Protein AF-A0A8H4RRW4-F1 (afdb_monomer)

Secondary structure (DSSP, 8-state):
-HHHHHHHHHHHHHHHHHHHHHHHHHHHH----BSHHHHHH--SSTT-HHHHHHHHHHHHHHHHHHTSB---TTT--EEEEES--TTEEEEETTTTEEEETTTTTEEEEPP-S--S-TTSGGGGT-SEEEEEETTEEEEEE--SSTTSTTT--SBS-THHHHS-S-GGG-HHHHHHGGGGGGGBHHHHHHHHHHTSPPHHHHHSGGGS---SS-SB-SS-BTTB--B---SHHHHH-BPTT---B-TTS----HHHHHT-HHHHHHHHHHHT-TTEEEETTEEEEPPGGGSPPSS-TT----PPPSS----------S------------TTS----------

Organism: NCBI:txid354080

Sequence (343 aa):
MGSDLANHVSVATLEAQSIALYMAKKALVGPRVGNLMQDLLGAPSEDDPETLAQIATAVTNIIAAMNVPSTNEGNSLGLIITCTDAHLTPIDSTNGIFRDIKRGGVRVQVPRIGTVNPQTACGFGLQGFAYGYPGGQVIVLCSDTEWGAAKVYNEVTLNKWRLAGDLRSNPLVINKGVDGLAGALSVKILHELFHVGGFFVQQGGPFGTTNPFPAVLPEQVQGKSISEVYTWKSISGKTVGSPTVDPNSPALSSTNALHNADSMALLGAGWYVPAYGWVDGACKTVKKANQSPLQYDGQGFPSAPDGYGGFENIDSSLFPEKRAINDWQGSDGSYKARFVHLT

Structure (mmCIF, N/CA/C/O backbone):
data_AF-A0A8H4RRW4-F1
#
_entry.id   AF-A0A8H4RRW4-F1
#
loop_
_atom_site.group_PDB
_atom_site.id
_atom_site.type_symbol
_atom_site.label_atom_id
_atom_site.label_alt_id
_atom_site.label_comp_id
_atom_site.label_asym_id
_atom_site.label_entity_id
_atom_site.label_seq_id
_atom_site.pdbx_PDB_ins_code
_atom_site.Cartn_x
_atom_site.Cartn_y
_atom_site.Cartn_z
_atom_site.occupancy
_atom_site.B_iso_or_equiv
_atom_site.auth_seq_id
_atom_site.auth_comp_id
_atom_site.auth_asym_id
_atom_site.auth_atom_id
_atom_site.pdbx_PDB_model_num
ATOM 1 N N . MET A 1 1 ? 1.921 -23.186 -13.040 1.00 41.91 1 MET A N 1
ATOM 2 C CA . MET A 1 1 ? 2.214 -21.940 -12.295 1.00 41.91 1 MET A CA 1
ATOM 3 C C . MET A 1 1 ? 1.938 -20.678 -13.117 1.00 41.91 1 MET A C 1
ATOM 5 O O . MET A 1 1 ? 1.401 -19.748 -12.543 1.00 41.91 1 MET A O 1
ATOM 9 N N . GLY A 1 2 ? 2.242 -20.623 -14.425 1.00 45.22 2 GLY A N 1
ATOM 10 C CA . GLY A 1 2 ? 2.059 -19.400 -15.235 1.00 45.22 2 GLY A CA 1
ATOM 11 C C . GLY A 1 2 ? 0.617 -18.874 -15.369 1.00 45.22 2 GLY A C 1
ATOM 12 O O . GLY A 1 2 ? 0.399 -17.683 -15.175 1.00 45.22 2 GLY A O 1
ATOM 13 N N . SER A 1 3 ? -0.372 -19.735 -15.642 1.00 49.34 3 SER A N 1
ATOM 14 C CA . SER A 1 3 ? -1.790 -19.333 -15.756 1.00 49.34 3 SER A CA 1
ATOM 15 C C . SER A 1 3 ? -2.429 -18.939 -14.416 1.00 49.34 3 SER A C 1
ATOM 17 O O . SER A 1 3 ? -3.282 -18.059 -14.371 1.00 49.34 3 SER A O 1
ATOM 19 N N . ASP A 1 4 ? -1.972 -19.548 -13.321 1.00 68.69 4 ASP A N 1
ATOM 20 C CA . ASP A 1 4 ? -2.483 -19.315 -11.966 1.00 68.69 4 ASP A CA 1
ATOM 21 C C . ASP A 1 4 ? -2.016 -17.963 -11.400 1.00 68.69 4 ASP A C 1
ATOM 23 O O . ASP A 1 4 ? -2.795 -17.206 -10.825 1.00 68.69 4 ASP A O 1
ATOM 27 N N . LEU A 1 5 ? -0.757 -17.586 -11.658 1.00 71.12 5 LEU A N 1
ATOM 28 C CA . LEU A 1 5 ? -0.212 -16.311 -11.190 1.00 71.12 5 LEU A CA 1
ATOM 29 C C . LEU A 1 5 ? -0.862 -15.104 -11.879 1.00 71.12 5 LEU A C 1
ATOM 31 O O . LEU A 1 5 ? -1.201 -14.131 -11.210 1.00 71.12 5 LEU A O 1
ATOM 35 N N . ALA A 1 6 ? -1.061 -15.160 -13.199 1.00 71.38 6 ALA A N 1
ATOM 36 C CA . ALA A 1 6 ? -1.729 -14.082 -13.929 1.00 71.38 6 ALA A CA 1
ATOM 37 C C . ALA A 1 6 ? -3.166 -13.869 -13.421 1.00 71.38 6 ALA A C 1
ATOM 39 O O . ALA A 1 6 ? -3.598 -12.733 -13.226 1.00 71.38 6 ALA A O 1
ATOM 40 N N . ASN A 1 7 ? -3.873 -14.967 -13.137 1.00 75.50 7 ASN A N 1
ATOM 41 C CA . ASN A 1 7 ? -5.196 -14.932 -12.531 1.00 75.50 7 ASN A CA 1
ATOM 42 C C . ASN A 1 7 ? -5.164 -14.291 -11.133 1.00 75.50 7 ASN A C 1
ATOM 44 O O . ASN A 1 7 ? -5.926 -13.366 -10.857 1.00 75.50 7 ASN A O 1
ATOM 48 N N . HIS A 1 8 ? -4.242 -14.721 -10.269 1.00 80.62 8 HIS A N 1
ATOM 49 C CA . HIS A 1 8 ? -4.095 -14.163 -8.924 1.00 80.62 8 HIS A CA 1
ATOM 50 C C . HIS A 1 8 ? -3.777 -12.672 -8.938 1.00 80.62 8 HIS A C 1
ATOM 52 O O . HIS A 1 8 ? -4.412 -11.919 -8.206 1.00 80.62 8 HIS A O 1
ATOM 58 N N . VAL A 1 9 ? -2.849 -12.231 -9.789 1.00 81.31 9 VAL A N 1
ATOM 59 C CA . VAL A 1 9 ? -2.526 -10.808 -9.937 1.00 81.31 9 VAL A CA 1
ATOM 60 C C . VAL A 1 9 ? -3.747 -10.036 -10.418 1.00 81.31 9 VAL A C 1
ATOM 62 O O . VAL A 1 9 ? -4.078 -9.025 -9.814 1.00 81.31 9 VAL A O 1
ATOM 65 N N . SER A 1 10 ? -4.481 -10.540 -11.413 1.00 78.69 10 SER A N 1
ATOM 66 C CA . SER A 1 10 ? -5.705 -9.889 -11.889 1.00 78.69 10 SER A CA 1
ATOM 67 C C . SER A 1 10 ? -6.745 -9.727 -10.776 1.00 78.69 10 SER A C 1
ATOM 69 O O . SER A 1 10 ? -7.273 -8.634 -10.582 1.00 78.69 10 SER A O 1
ATOM 71 N N . VAL A 1 11 ? -7.042 -10.795 -10.032 1.00 80.62 11 VAL A N 1
ATOM 72 C CA . VAL A 1 11 ? -8.019 -10.757 -8.931 1.00 80.62 11 VAL A CA 1
ATOM 73 C C . VAL A 1 11 ? -7.545 -9.815 -7.820 1.00 80.62 11 VAL A C 1
ATOM 75 O O . VAL A 1 11 ? -8.322 -9.004 -7.314 1.00 80.62 11 VAL A O 1
ATOM 78 N N . ALA A 1 12 ? -6.263 -9.879 -7.468 1.00 85.44 12 ALA A N 1
ATOM 79 C CA . ALA A 1 12 ? -5.667 -9.028 -6.452 1.00 85.44 12 ALA A CA 1
ATOM 80 C C . ALA A 1 12 ? -5.650 -7.546 -6.860 1.00 85.44 12 ALA A C 1
ATOM 82 O O . ALA A 1 12 ? -5.898 -6.691 -6.015 1.00 85.44 12 ALA A O 1
ATOM 83 N N . THR A 1 13 ? -5.427 -7.223 -8.138 1.00 85.56 13 THR A N 1
ATOM 84 C CA . THR A 1 13 ? -5.515 -5.853 -8.666 1.00 85.56 13 THR A CA 1
ATOM 85 C C . THR A 1 13 ? -6.937 -5.304 -8.554 1.00 85.56 13 THR A C 1
ATOM 87 O O . THR A 1 13 ? -7.115 -4.173 -8.105 1.00 85.56 13 THR A O 1
ATOM 90 N N . LEU A 1 14 ? -7.960 -6.096 -8.893 1.00 82.25 14 LEU A N 1
ATOM 91 C CA . LEU A 1 14 ? -9.361 -5.671 -8.750 1.00 82.25 14 LEU A CA 1
ATOM 92 C C . LEU A 1 14 ? -9.736 -5.429 -7.287 1.00 82.25 14 LEU A C 1
ATOM 94 O O . LEU A 1 14 ? -10.437 -4.465 -6.963 1.00 82.25 14 LEU A O 1
ATOM 98 N N . GLU A 1 15 ? -9.254 -6.280 -6.382 1.00 85.88 15 GLU A N 1
ATOM 99 C CA . GLU A 1 15 ? -9.469 -6.047 -4.961 1.00 85.88 15 GLU A CA 1
ATOM 100 C C . GLU A 1 15 ? -8.672 -4.835 -4.460 1.00 85.88 15 GLU A C 1
ATOM 102 O O . GLU A 1 15 ? -9.227 -4.049 -3.703 1.00 85.88 15 GLU A O 1
ATOM 107 N N . ALA A 1 16 ? -7.440 -4.598 -4.922 1.00 90.31 16 ALA A N 1
ATOM 108 C CA . ALA A 1 16 ? -6.676 -3.393 -4.584 1.00 90.31 16 ALA A CA 1
ATOM 109 C C . ALA A 1 16 ? -7.437 -2.111 -4.969 1.00 90.31 16 ALA A C 1
ATOM 111 O O . ALA A 1 16 ? -7.563 -1.195 -4.153 1.00 90.31 16 ALA A O 1
ATOM 112 N N . GLN A 1 17 ? -8.043 -2.079 -6.164 1.00 85.81 17 GLN A N 1
ATOM 113 C CA . GLN A 1 17 ? -8.932 -0.988 -6.582 1.00 85.81 17 GLN A CA 1
ATOM 114 C C . GLN A 1 17 ? -10.145 -0.855 -5.656 1.00 85.81 17 GLN A C 1
ATOM 116 O O . GLN A 1 17 ? -10.529 0.249 -5.267 1.00 85.81 17 GLN A O 1
ATOM 121 N N . SER A 1 18 ? -10.747 -1.986 -5.286 1.00 85.44 18 SER A N 1
ATOM 122 C CA . SER A 1 18 ? -11.904 -2.028 -4.391 1.00 85.44 18 SER A CA 1
ATOM 123 C C . SER A 1 18 ? -11.551 -1.534 -2.986 1.00 85.44 18 SER A C 1
ATOM 125 O O . SER A 1 18 ? -12.339 -0.800 -2.391 1.00 85.44 18 SER A O 1
ATOM 127 N N . ILE A 1 19 ? -10.362 -1.871 -2.470 1.00 90.75 19 ILE A N 1
ATOM 128 C CA . ILE A 1 19 ? -9.828 -1.353 -1.207 1.00 90.75 19 ILE A CA 1
ATOM 129 C C . ILE A 1 19 ? -9.665 0.162 -1.310 1.00 90.75 19 ILE A C 1
ATOM 131 O O . ILE A 1 19 ? -10.181 0.873 -0.452 1.00 90.75 19 ILE A O 1
ATOM 135 N N . ALA A 1 20 ? -9.036 0.669 -2.374 1.00 89.25 20 ALA A N 1
ATOM 136 C CA . ALA A 1 20 ? -8.863 2.104 -2.588 1.00 89.25 20 ALA A CA 1
ATOM 137 C C . ALA A 1 20 ? -10.221 2.837 -2.628 1.00 89.25 20 ALA A C 1
ATOM 139 O O . ALA A 1 20 ? -10.457 3.761 -1.852 1.00 89.25 20 ALA A O 1
ATOM 140 N N . LEU A 1 21 ? -11.183 2.373 -3.433 1.00 84.31 21 LEU A N 1
ATOM 141 C CA . LEU A 1 21 ? -12.543 2.936 -3.470 1.00 84.31 21 LEU A CA 1
ATOM 142 C C . LEU A 1 21 ? -13.228 2.906 -2.096 1.00 84.31 21 LEU A C 1
ATOM 144 O O . LEU A 1 21 ? -13.941 3.845 -1.725 1.00 84.31 21 LEU A O 1
ATOM 148 N N . TYR A 1 22 ? -13.010 1.837 -1.332 1.00 87.56 22 TYR A N 1
ATOM 149 C CA . TYR A 1 22 ? -13.494 1.697 0.036 1.00 87.56 22 TYR A CA 1
ATOM 150 C C . TYR A 1 22 ? -12.862 2.696 0.989 1.00 87.56 22 TYR A C 1
ATOM 152 O O . TYR A 1 22 ? -13.587 3.312 1.771 1.00 87.56 22 TYR A O 1
ATOM 160 N N . MET A 1 23 ? -11.560 2.938 0.873 1.00 90.62 23 MET A N 1
ATOM 161 C CA . MET A 1 23 ? -10.872 3.982 1.624 1.00 90.62 23 MET A CA 1
ATOM 162 C C . MET A 1 23 ? -11.460 5.362 1.342 1.00 90.62 23 MET A C 1
ATOM 164 O O . MET A 1 23 ? -11.802 6.057 2.293 1.00 90.62 23 MET A O 1
ATOM 168 N N . ALA A 1 24 ? -11.658 5.740 0.072 1.00 85.00 24 ALA A N 1
ATOM 169 C CA . ALA A 1 24 ? -12.246 7.040 -0.273 1.00 85.00 24 ALA A CA 1
ATOM 170 C C . ALA A 1 24 ? -13.643 7.224 0.333 1.00 85.00 24 ALA A C 1
ATOM 172 O O . ALA A 1 24 ? -13.931 8.251 0.948 1.00 85.00 24 ALA A O 1
ATOM 173 N N . LYS A 1 25 ? -14.525 6.224 0.201 1.00 84.88 25 LYS A N 1
ATOM 174 C CA . LYS A 1 25 ? -15.878 6.306 0.776 1.00 84.88 25 LYS A CA 1
ATOM 175 C C . LYS A 1 25 ? -15.846 6.342 2.301 1.00 84.88 25 LYS A C 1
ATOM 177 O O . LYS A 1 25 ? -16.562 7.139 2.908 1.00 84.88 25 LYS A O 1
ATOM 182 N N . LYS A 1 26 ? -14.997 5.521 2.922 1.00 85.81 26 LYS A N 1
ATOM 183 C CA . LYS A 1 26 ? -14.864 5.486 4.377 1.00 85.81 26 LYS A CA 1
ATOM 184 C C . LYS A 1 26 ? -14.258 6.769 4.936 1.00 85.81 26 LYS A C 1
ATOM 186 O O . LYS A 1 26 ? -14.702 7.196 5.995 1.00 85.81 26 LYS A O 1
ATOM 191 N N . ALA A 1 27 ? -13.335 7.413 4.224 1.00 87.44 27 ALA A N 1
ATOM 192 C CA . ALA A 1 27 ? -12.796 8.713 4.610 1.00 87.44 27 ALA A CA 1
ATOM 193 C C . ALA A 1 27 ? -13.891 9.796 4.654 1.00 87.44 27 ALA A C 1
ATOM 195 O O . ALA A 1 27 ? -13.917 10.609 5.572 1.00 87.44 27 ALA A O 1
ATOM 196 N N . LEU A 1 28 ? -14.849 9.757 3.721 1.00 83.44 28 LEU A N 1
ATOM 197 C CA . LEU A 1 28 ? -15.929 10.746 3.640 1.00 83.44 28 LEU A CA 1
ATOM 198 C C . LEU A 1 28 ? -17.045 10.536 4.673 1.00 83.44 28 LEU A C 1
ATOM 200 O O . LEU A 1 28 ? -17.482 11.494 5.303 1.00 83.44 28 LEU A O 1
ATOM 204 N N . VAL A 1 29 ? -17.556 9.308 4.811 1.00 77.50 29 VAL A N 1
ATOM 205 C CA . VAL A 1 29 ? -18.837 9.063 5.514 1.00 77.50 29 VAL A CA 1
ATOM 206 C C . VAL A 1 29 ? -18.849 7.813 6.397 1.00 77.50 29 VAL A C 1
ATOM 208 O O . VAL A 1 29 ? -19.885 7.450 6.951 1.00 77.50 29 VAL A O 1
ATOM 211 N N . GLY A 1 30 ? -17.733 7.094 6.499 1.00 73.94 30 GLY A N 1
ATOM 212 C CA . GLY A 1 30 ? -17.695 5.809 7.184 1.00 73.94 30 GLY A CA 1
ATOM 213 C C . GLY A 1 30 ? -17.323 5.901 8.664 1.00 73.94 30 GLY A C 1
ATOM 214 O O . GLY A 1 30 ? -16.448 6.688 9.014 1.00 73.94 30 GLY A O 1
ATOM 215 N N . PRO A 1 31 ? -17.886 5.037 9.531 1.00 79.31 31 PRO A N 1
ATOM 216 C CA . PRO A 1 31 ? -17.371 4.868 10.886 1.00 79.31 31 PRO A CA 1
ATOM 217 C C . PRO A 1 31 ? -15.917 4.381 10.855 1.00 79.31 31 PRO A C 1
ATOM 219 O O . PRO A 1 31 ? -15.622 3.354 10.238 1.00 79.31 31 PRO A O 1
ATOM 222 N N . ARG A 1 32 ? -15.008 5.073 11.543 1.00 85.81 32 ARG A N 1
ATOM 223 C CA . ARG A 1 32 ? -13.591 4.699 11.669 1.00 85.81 32 ARG A CA 1
ATOM 224 C C . ARG A 1 32 ? -13.330 4.226 13.095 1.00 85.81 32 ARG A C 1
ATOM 226 O O . ARG A 1 32 ? -13.087 5.009 14.000 1.00 85.81 32 ARG A O 1
ATOM 233 N N . VAL A 1 33 ? -13.513 2.923 13.313 1.00 82.00 33 VAL A N 1
ATOM 234 C CA . VAL A 1 33 ? -13.400 2.316 14.647 1.00 82.00 33 VAL A CA 1
ATOM 235 C C . VAL A 1 33 ? -11.987 1.793 14.869 1.00 82.00 33 VAL A C 1
ATOM 237 O O . VAL A 1 33 ? -11.548 0.876 14.171 1.00 82.00 33 VAL A O 1
ATOM 240 N N . GLY A 1 34 ? -11.312 2.335 15.878 1.00 89.06 34 GLY A N 1
ATOM 241 C CA . GLY A 1 34 ? -9.926 2.010 16.192 1.00 89.06 34 GLY A CA 1
ATOM 242 C C . GLY A 1 34 ? -9.082 3.266 16.369 1.00 89.06 34 GLY A C 1
ATOM 243 O O . GLY A 1 34 ? -9.620 4.317 16.705 1.00 89.06 34 GLY A O 1
ATOM 244 N N . ASN A 1 35 ? -7.780 3.127 16.145 1.00 92.44 35 ASN A N 1
ATOM 245 C CA . ASN A 1 35 ? -6.795 4.212 16.145 1.00 92.44 35 ASN A CA 1
ATOM 246 C C . ASN A 1 35 ? -5.771 4.065 14.995 1.00 92.44 35 ASN A C 1
ATOM 248 O O . ASN A 1 35 ? -4.617 4.466 15.130 1.00 92.44 35 ASN A O 1
ATOM 252 N N . LEU A 1 36 ? -6.175 3.468 13.861 1.00 95.12 36 LEU A N 1
ATOM 253 C CA . LEU A 1 36 ? -5.277 3.232 12.723 1.00 95.12 36 LEU A CA 1
ATOM 254 C C . LEU A 1 36 ? -4.711 4.517 12.124 1.00 95.12 36 LEU A C 1
ATOM 256 O O . LEU A 1 36 ? -3.541 4.526 11.769 1.00 95.12 36 LEU A O 1
ATOM 260 N N . MET A 1 37 ? -5.497 5.583 11.972 1.00 96.38 37 MET A N 1
ATOM 261 C CA . MET A 1 37 ? -4.983 6.851 11.447 1.00 96.38 37 MET A CA 1
ATOM 262 C C . MET A 1 37 ? -3.976 7.468 12.413 1.00 96.38 37 MET A C 1
ATOM 264 O O . MET A 1 37 ? -2.949 7.989 11.982 1.00 96.38 37 MET A O 1
ATOM 268 N N . GLN A 1 38 ? -4.236 7.380 13.717 1.00 94.31 38 GLN A N 1
ATOM 269 C CA . GLN A 1 38 ? -3.296 7.879 14.720 1.00 94.31 38 GLN A CA 1
ATOM 270 C C . GLN A 1 38 ? -1.976 7.108 14.667 1.00 94.31 38 GLN A C 1
ATOM 272 O O . GLN A 1 38 ? -0.903 7.701 14.710 1.00 94.31 38 GLN A O 1
ATOM 277 N N . ASP A 1 39 ? -2.055 5.792 14.518 1.00 94.88 39 ASP A N 1
ATOM 278 C CA . ASP A 1 39 ? -0.891 4.925 14.630 1.00 94.88 39 ASP A CA 1
ATOM 279 C C . ASP A 1 39 ? -0.108 4.766 13.318 1.00 94.88 39 ASP A C 1
ATOM 281 O O . ASP A 1 39 ? 1.116 4.660 13.355 1.00 94.88 39 ASP A O 1
ATOM 285 N N . LEU A 1 40 ? -0.785 4.753 12.164 1.00 96.75 40 LEU A N 1
ATOM 286 C CA . LEU A 1 40 ? -0.154 4.582 10.848 1.00 96.75 40 LEU A CA 1
ATOM 287 C C . LEU A 1 40 ? 0.188 5.897 10.166 1.00 96.75 40 LEU A C 1
ATOM 289 O O . LEU A 1 40 ? 1.099 5.903 9.344 1.00 96.75 40 LEU A O 1
ATOM 293 N N . LEU A 1 41 ? -0.544 6.974 10.461 1.00 96.06 41 LEU A N 1
ATOM 294 C CA . LEU A 1 41 ? -0.385 8.275 9.802 1.00 96.06 41 LEU A CA 1
ATOM 295 C C . LEU A 1 41 ? 0.025 9.392 10.771 1.00 96.06 41 LEU A C 1
ATOM 297 O O . LEU A 1 41 ? 0.276 10.511 10.338 1.00 96.06 41 LEU A O 1
ATOM 301 N N . GLY A 1 42 ? 0.079 9.123 12.080 1.00 93.38 42 GLY A N 1
ATOM 302 C CA . GLY A 1 42 ? 0.346 10.158 13.080 1.00 93.38 42 GLY A CA 1
ATOM 303 C C . GLY A 1 42 ? -0.766 11.208 13.177 1.00 93.38 42 GLY A C 1
ATOM 304 O O . GLY A 1 42 ? -0.501 12.334 13.599 1.00 93.38 42 GLY A O 1
ATOM 305 N N . ALA A 1 43 ? -1.993 10.871 12.762 1.00 95.06 43 ALA A N 1
ATOM 306 C CA . ALA A 1 43 ? -3.124 11.790 12.810 1.00 95.06 43 ALA A CA 1
ATOM 307 C C . ALA A 1 43 ? -3.509 12.129 14.267 1.00 95.06 43 ALA A C 1
ATOM 309 O O . ALA A 1 43 ? -3.431 11.263 15.143 1.00 95.06 43 ALA A O 1
ATOM 310 N N . PRO A 1 44 ? -4.013 13.343 14.553 1.00 94.12 44 PRO A N 1
ATOM 311 C CA . PRO A 1 44 ? -4.522 13.685 15.883 1.00 94.12 44 PRO A CA 1
ATOM 312 C C . PRO A 1 44 ? -5.699 12.806 16.338 1.00 94.12 44 PRO A C 1
ATOM 314 O O . PRO A 1 44 ? -5.861 12.549 17.531 1.00 94.12 44 PRO A O 1
ATOM 317 N N . SER A 1 45 ? -6.531 12.351 15.395 1.00 94.44 45 SER A N 1
ATOM 318 C CA . SER A 1 45 ? -7.683 11.477 15.641 1.00 94.44 45 SER A CA 1
ATOM 319 C C . SER A 1 45 ? -8.119 10.753 14.360 1.00 94.44 45 SER A C 1
ATOM 321 O O . SER A 1 45 ? -7.686 11.113 13.266 1.00 94.44 45 SER A O 1
ATOM 323 N N . GLU A 1 46 ? -9.026 9.779 14.481 1.00 92.44 46 GLU A N 1
ATOM 324 C CA . GLU A 1 46 ? -9.662 9.108 13.332 1.00 92.44 46 GLU A CA 1
ATOM 325 C C . GLU A 1 46 ? -10.599 10.022 12.518 1.00 92.44 46 GLU A C 1
ATOM 327 O O . GLU A 1 46 ? -11.046 9.640 11.439 1.00 92.44 46 GLU A O 1
ATOM 332 N N . ASP A 1 47 ? -10.922 11.215 13.019 1.00 92.38 47 ASP A N 1
ATOM 333 C CA . ASP A 1 47 ? -11.810 12.180 12.360 1.00 92.38 47 ASP A CA 1
ATOM 334 C C . ASP A 1 47 ? -11.065 13.451 11.923 1.00 92.38 47 ASP A C 1
ATOM 336 O O . ASP A 1 47 ? -11.693 14.464 11.616 1.00 92.38 47 ASP A O 1
ATOM 340 N N . ASP A 1 48 ? -9.728 13.409 11.889 1.00 94.31 48 ASP A N 1
ATOM 341 C CA . ASP A 1 48 ? -8.903 14.546 11.487 1.00 94.31 48 ASP A CA 1
ATOM 342 C C . ASP A 1 48 ? -9.152 14.934 10.011 1.00 94.31 48 ASP A C 1
ATOM 344 O O . ASP A 1 48 ? -8.812 14.165 9.103 1.00 94.31 48 ASP A O 1
ATOM 348 N N . PRO A 1 49 ? -9.745 16.111 9.731 1.00 92.06 49 PRO A N 1
ATOM 349 C CA . PRO A 1 49 ? -10.210 16.456 8.389 1.00 92.06 49 PRO A CA 1
ATOM 350 C C . PRO A 1 49 ? -9.065 16.646 7.391 1.00 92.06 49 PRO A C 1
ATOM 352 O O . PRO A 1 49 ? -9.234 16.349 6.207 1.00 92.06 49 PRO A O 1
ATOM 355 N N . GLU A 1 50 ? -7.900 17.110 7.849 1.00 92.81 50 GLU A N 1
ATOM 356 C CA . GLU A 1 50 ? -6.728 17.314 6.996 1.00 92.81 50 GLU A CA 1
ATOM 357 C C . GLU A 1 50 ? -6.149 15.974 6.535 1.00 92.81 50 GLU A C 1
ATOM 359 O O . GLU A 1 50 ? -5.946 15.767 5.335 1.00 92.81 50 GLU A O 1
ATOM 364 N N . THR A 1 51 ? -5.973 15.023 7.456 1.00 93.81 51 THR A N 1
ATOM 365 C CA . THR A 1 51 ? -5.523 13.667 7.119 1.00 93.81 51 THR A CA 1
ATOM 366 C C . THR A 1 51 ? -6.523 12.964 6.199 1.00 93.81 51 THR A C 1
ATOM 368 O O . THR A 1 51 ? -6.129 12.346 5.209 1.00 93.81 51 THR A O 1
ATOM 371 N N . LEU A 1 52 ? -7.829 13.092 6.460 1.00 92.44 52 LEU A N 1
ATOM 372 C CA . LEU A 1 52 ? -8.872 12.508 5.606 1.00 92.44 52 LEU A CA 1
ATOM 373 C C . LEU A 1 52 ? -8.857 13.087 4.182 1.00 92.44 52 LEU A C 1
ATOM 375 O O . LEU A 1 52 ? -9.021 12.337 3.216 1.00 92.44 52 LEU A O 1
ATOM 379 N N . ALA A 1 53 ? -8.617 14.392 4.029 1.00 87.94 53 ALA A N 1
ATOM 380 C CA . ALA A 1 53 ? -8.469 15.027 2.719 1.00 87.94 53 ALA A CA 1
ATOM 381 C C . ALA A 1 53 ? -7.222 14.526 1.964 1.00 87.94 53 ALA A C 1
ATOM 383 O O . ALA A 1 53 ? -7.281 14.299 0.748 1.00 87.94 53 ALA A O 1
ATOM 384 N N . GLN A 1 54 ? -6.112 14.290 2.671 1.00 88.69 54 GLN A N 1
ATOM 385 C CA . GLN A 1 54 ? -4.905 13.703 2.082 1.00 88.69 54 GLN A CA 1
ATOM 386 C C . GLN A 1 54 ? -5.138 12.256 1.628 1.00 88.69 54 GLN A C 1
ATOM 388 O O . GLN A 1 54 ? -4.811 11.922 0.488 1.00 88.69 54 GLN A O 1
ATOM 393 N N . ILE A 1 55 ? -5.790 11.427 2.454 1.00 90.19 55 ILE A N 1
ATOM 394 C CA . ILE A 1 55 ? -6.188 10.057 2.084 1.00 90.19 55 ILE A CA 1
ATOM 395 C C . ILE A 1 55 ? -7.063 10.080 0.824 1.00 90.19 55 ILE A C 1
ATOM 397 O O . ILE A 1 55 ? -6.808 9.337 -0.124 1.00 90.19 55 ILE A O 1
ATOM 401 N N . ALA A 1 56 ? -8.076 10.952 0.778 1.00 84.44 56 ALA A N 1
ATOM 402 C CA . ALA A 1 56 ? -8.965 11.071 -0.377 1.00 84.44 56 ALA A CA 1
ATOM 403 C C . ALA A 1 56 ? -8.206 11.462 -1.658 1.00 84.44 56 ALA A C 1
ATOM 405 O O . ALA A 1 56 ? -8.471 10.909 -2.729 1.00 84.44 56 ALA A O 1
ATOM 406 N N . THR A 1 57 ? -7.231 12.366 -1.547 1.00 83.25 57 THR A N 1
ATOM 407 C CA . THR A 1 57 ? -6.372 12.778 -2.668 1.00 83.25 57 THR A CA 1
ATOM 408 C C . THR A 1 57 ? -5.497 11.622 -3.155 1.00 83.25 57 THR A C 1
ATOM 410 O O . THR A 1 57 ? -5.479 11.328 -4.352 1.00 83.25 57 THR A O 1
ATOM 413 N N . ALA A 1 58 ? -4.824 10.918 -2.240 1.00 86.12 58 ALA A N 1
ATOM 414 C CA . ALA A 1 58 ? -3.974 9.774 -2.566 1.00 86.12 58 ALA A CA 1
ATOM 415 C C . ALA A 1 58 ? -4.766 8.658 -3.266 1.00 86.12 58 ALA A C 1
ATOM 417 O O . ALA A 1 58 ? -4.371 8.168 -4.323 1.00 86.12 58 ALA A O 1
ATOM 418 N N . VAL A 1 59 ? -5.944 8.322 -2.738 1.00 85.31 59 VAL A N 1
ATOM 419 C CA . VAL A 1 59 ? -6.835 7.317 -3.329 1.00 85.31 59 VAL A CA 1
ATOM 420 C C . VAL A 1 59 ? -7.358 7.749 -4.703 1.00 85.31 59 VAL A C 1
ATOM 422 O O . VAL A 1 59 ? -7.448 6.925 -5.613 1.00 85.31 59 VAL A O 1
ATOM 425 N N . THR A 1 60 ? -7.680 9.032 -4.890 1.00 80.44 60 THR A N 1
ATOM 426 C CA . THR A 1 60 ? -8.118 9.555 -6.195 1.00 80.44 60 THR A CA 1
ATOM 427 C C . THR A 1 60 ? -7.029 9.381 -7.253 1.00 80.44 60 THR A C 1
ATOM 429 O O . THR A 1 60 ? -7.332 9.000 -8.383 1.00 80.44 60 THR A O 1
ATOM 432 N N . ASN A 1 61 ? -5.760 9.579 -6.883 1.00 78.88 61 ASN A N 1
ATOM 433 C CA . ASN A 1 61 ? -4.627 9.344 -7.778 1.00 78.88 61 ASN A CA 1
ATOM 434 C C . ASN A 1 61 ? -4.496 7.867 -8.170 1.00 78.88 61 ASN A C 1
ATOM 436 O O . ASN A 1 61 ? -4.307 7.588 -9.352 1.00 78.88 61 ASN A O 1
ATOM 440 N N . ILE A 1 62 ? -4.672 6.939 -7.221 1.00 83.00 62 ILE A N 1
ATOM 441 C CA . ILE A 1 62 ? -4.686 5.494 -7.502 1.00 83.00 62 ILE A CA 1
ATOM 442 C C . ILE A 1 62 ? -5.796 5.150 -8.492 1.00 83.00 62 ILE A C 1
ATOM 444 O O . ILE A 1 62 ? -5.538 4.528 -9.519 1.00 83.00 62 ILE A O 1
ATOM 448 N N . ILE A 1 63 ? -7.031 5.580 -8.213 1.00 76.81 63 ILE A N 1
ATOM 449 C CA . ILE A 1 63 ? -8.182 5.290 -9.078 1.00 76.81 63 ILE A CA 1
ATOM 450 C C . ILE A 1 63 ? -7.942 5.853 -10.483 1.00 76.81 63 ILE A C 1
ATOM 452 O O . ILE A 1 63 ? -8.184 5.162 -11.471 1.00 76.81 63 ILE A O 1
ATOM 456 N N . ALA A 1 64 ? -7.419 7.078 -10.583 1.00 73.75 64 ALA A N 1
ATOM 457 C CA . ALA A 1 64 ? -7.067 7.685 -11.860 1.00 73.75 64 ALA A CA 1
ATOM 458 C C . ALA A 1 64 ? -5.984 6.884 -12.601 1.00 73.75 64 ALA A C 1
ATOM 460 O O . ALA A 1 64 ? -6.118 6.656 -13.800 1.00 73.75 64 ALA A O 1
ATOM 461 N N . ALA A 1 65 ? -4.944 6.421 -11.901 1.00 74.56 65 ALA A N 1
ATOM 462 C CA . ALA A 1 65 ? -3.877 5.632 -12.503 1.00 74.56 65 ALA A CA 1
ATOM 463 C C . ALA A 1 65 ? -4.366 4.265 -13.008 1.00 74.56 65 ALA A C 1
ATOM 465 O O . ALA A 1 65 ? -3.979 3.845 -14.096 1.00 74.56 65 ALA A O 1
ATOM 466 N N . MET A 1 66 ? -5.244 3.600 -12.252 1.00 76.62 66 MET A N 1
ATOM 467 C CA . MET A 1 66 ? -5.821 2.302 -12.620 1.00 76.62 66 MET A CA 1
ATOM 468 C C . MET A 1 66 ? -6.830 2.390 -13.772 1.00 76.62 66 MET A C 1
ATOM 470 O O . MET A 1 66 ? -6.988 1.423 -14.510 1.00 76.62 66 MET A O 1
ATOM 474 N N . ASN A 1 67 ? -7.484 3.541 -13.956 1.00 73.62 67 ASN A N 1
ATOM 475 C CA . ASN A 1 67 ? -8.420 3.777 -15.061 1.00 73.62 67 ASN A CA 1
ATOM 476 C C . ASN A 1 67 ? -7.727 4.092 -16.399 1.00 73.62 67 ASN A C 1
ATOM 478 O O . ASN A 1 67 ? -8.408 4.244 -17.412 1.00 73.62 67 ASN A O 1
ATOM 482 N N . VAL A 1 68 ? -6.394 4.180 -16.420 1.00 68.25 68 VAL A N 1
ATOM 483 C CA . VAL A 1 68 ? -5.596 4.343 -17.643 1.00 68.25 68 VAL A CA 1
ATOM 484 C C . VAL A 1 68 ? -4.616 3.171 -17.752 1.00 68.25 68 VAL A C 1
ATOM 486 O O . VAL A 1 68 ? -3.414 3.347 -17.532 1.00 68.25 68 VAL A O 1
ATOM 489 N N . PRO A 1 69 ? -5.103 1.946 -18.024 1.00 65.31 69 PRO A N 1
ATOM 490 C CA . PRO A 1 69 ? -4.224 0.811 -18.260 1.00 65.31 69 PRO A CA 1
ATOM 491 C C . PRO A 1 69 ? -3.459 1.010 -19.573 1.00 65.31 69 PRO A C 1
ATOM 493 O O . PRO A 1 69 ? -4.019 1.428 -20.587 1.00 65.31 69 PRO A O 1
ATOM 496 N N . SER A 1 70 ? -2.168 0.698 -19.559 1.00 63.31 70 SER A N 1
ATOM 497 C CA . SER A 1 70 ? -1.332 0.722 -20.759 1.00 63.31 70 SER A CA 1
ATOM 498 C C . SER A 1 70 ? -1.381 -0.646 -21.446 1.00 63.31 70 SER A C 1
ATOM 500 O O . SER A 1 70 ? -1.066 -1.673 -20.845 1.00 63.31 70 SER A O 1
ATOM 502 N N . THR A 1 71 ? -1.786 -0.659 -22.718 1.00 54.38 71 THR A N 1
ATOM 503 C CA . THR A 1 71 ? -2.015 -1.888 -23.499 1.00 54.38 71 THR A CA 1
ATOM 504 C C . THR A 1 71 ? -0.799 -2.349 -24.308 1.00 54.38 71 THR A C 1
ATOM 506 O O . THR A 1 71 ? -0.800 -3.471 -24.807 1.00 54.38 71 THR A O 1
ATOM 509 N N . ASN A 1 72 ? 0.265 -1.536 -24.421 1.00 54.84 72 ASN A N 1
ATOM 510 C CA . ASN A 1 72 ? 1.424 -1.848 -25.265 1.00 54.84 72 ASN A CA 1
ATOM 511 C C . ASN A 1 72 ? 2.773 -1.578 -24.582 1.00 54.84 72 ASN A C 1
ATOM 513 O O . ASN A 1 72 ? 3.058 -0.468 -24.126 1.00 54.84 72 ASN A O 1
ATOM 517 N N . GLU A 1 73 ? 3.658 -2.578 -24.610 1.00 55.00 73 GLU A N 1
ATOM 518 C CA . GLU A 1 73 ? 5.068 -2.462 -24.220 1.00 55.00 73 GLU A CA 1
ATOM 519 C C . GLU A 1 73 ? 5.853 -1.651 -25.270 1.00 55.00 73 GLU A C 1
ATOM 521 O O . GLU A 1 73 ? 6.570 -2.197 -26.102 1.00 55.00 73 GLU A O 1
ATOM 526 N N . GLY A 1 74 ? 5.662 -0.333 -25.273 1.00 54.47 74 GLY A N 1
ATOM 527 C CA . GLY A 1 74 ? 6.355 0.585 -26.175 1.00 54.47 74 GLY A CA 1
ATOM 528 C C . GLY A 1 74 ? 5.585 1.888 -26.348 1.00 54.47 74 GLY A C 1
ATOM 529 O O . GLY A 1 74 ? 4.612 1.936 -27.091 1.00 54.47 74 GLY A O 1
ATOM 530 N N . ASN A 1 75 ? 6.030 2.944 -25.661 1.00 56.81 75 ASN A N 1
ATOM 531 C CA . ASN A 1 75 ? 5.540 4.327 -25.780 1.00 56.81 75 ASN A CA 1
ATOM 532 C C . ASN A 1 75 ? 4.022 4.543 -25.597 1.00 56.81 75 ASN A C 1
ATOM 534 O O . ASN A 1 75 ? 3.503 5.568 -26.038 1.00 56.81 75 ASN A O 1
ATOM 538 N N . SER A 1 76 ? 3.299 3.613 -24.969 1.00 60.94 76 SER A N 1
ATOM 539 C CA . SER A 1 76 ? 1.875 3.802 -24.680 1.00 60.94 76 SER A CA 1
ATOM 540 C C . SER A 1 76 ? 1.664 4.493 -23.335 1.00 60.94 76 SER A C 1
ATOM 542 O O . SER A 1 76 ? 2.525 4.442 -22.457 1.00 60.94 76 SER A O 1
ATOM 544 N N . LEU A 1 77 ? 0.533 5.187 -23.205 1.00 69.12 77 LEU A N 1
ATOM 545 C CA . LEU A 1 77 ? 0.198 5.913 -21.990 1.00 69.12 77 LEU A CA 1
ATOM 546 C C . LEU A 1 77 ? -0.388 4.970 -20.935 1.00 69.12 77 LEU A C 1
ATOM 548 O O . LEU A 1 77 ? -1.172 4.091 -21.288 1.00 69.12 77 LEU A O 1
ATOM 552 N N . GLY A 1 78 ? -0.059 5.179 -19.657 1.00 75.88 78 GLY A N 1
ATOM 553 C CA . GLY A 1 78 ? -0.774 4.543 -18.541 1.00 75.88 78 GLY A CA 1
ATOM 554 C C . GLY A 1 78 ? 0.046 3.639 -17.617 1.00 75.88 78 GLY A C 1
ATOM 555 O O . GLY A 1 78 ? 1.280 3.640 -17.633 1.00 75.88 78 GLY A O 1
ATOM 556 N N . LEU A 1 79 ? -0.663 2.886 -16.773 1.00 79.12 79 LEU A N 1
ATOM 557 C CA . LEU A 1 79 ? -0.101 1.958 -15.789 1.00 79.12 79 LEU A CA 1
ATOM 558 C C . LEU A 1 79 ? 0.055 0.546 -16.375 1.00 79.12 79 LEU A C 1
ATOM 560 O O . LEU A 1 79 ? -0.878 -0.001 -16.961 1.00 79.12 79 LEU A O 1
ATOM 564 N N . ILE A 1 80 ? 1.223 -0.059 -16.161 1.00 84.12 80 ILE A N 1
ATOM 565 C CA . ILE A 1 80 ? 1.523 -1.462 -16.473 1.00 84.12 80 ILE A CA 1
ATOM 566 C C . ILE A 1 80 ? 1.821 -2.196 -15.167 1.00 84.12 80 ILE A C 1
ATOM 568 O O . ILE A 1 80 ? 2.628 -1.721 -14.375 1.00 84.12 80 ILE A O 1
ATOM 572 N N . ILE A 1 81 ? 1.242 -3.379 -14.969 1.00 85.62 81 ILE A N 1
ATOM 573 C CA . ILE A 1 81 ? 1.628 -4.292 -13.886 1.00 85.62 81 ILE A CA 1
ATOM 574 C C . ILE A 1 81 ? 2.268 -5.528 -14.519 1.00 85.62 81 ILE A C 1
ATOM 576 O O . ILE A 1 81 ? 1.637 -6.223 -15.313 1.00 85.62 81 ILE A O 1
ATOM 580 N N . THR A 1 82 ? 3.527 -5.800 -14.188 1.00 84.88 82 THR A N 1
ATOM 581 C CA . THR A 1 82 ? 4.275 -6.974 -14.662 1.00 84.88 82 THR A CA 1
ATOM 582 C C . THR A 1 82 ? 4.683 -7.853 -13.490 1.00 84.88 82 THR A C 1
ATOM 584 O O . THR A 1 82 ? 4.957 -7.359 -12.404 1.00 84.88 82 THR A O 1
ATOM 587 N N . CYS A 1 83 ? 4.744 -9.164 -13.709 1.00 82.94 83 CYS A N 1
ATOM 588 C CA . CYS A 1 83 ? 5.169 -10.132 -12.695 1.00 82.94 83 CYS A CA 1
ATOM 589 C C . CYS A 1 83 ? 6.687 -10.373 -12.695 1.00 82.94 83 CYS A C 1
ATOM 591 O O . CYS A 1 83 ? 7.175 -11.241 -11.984 1.00 82.94 83 CYS A O 1
ATOM 593 N N . THR A 1 84 ? 7.454 -9.708 -13.552 1.00 81.75 84 THR A N 1
ATOM 594 C CA . THR A 1 84 ? 8.902 -9.927 -13.655 1.00 81.75 84 THR A CA 1
ATOM 595 C C . THR A 1 84 ? 9.603 -8.647 -14.071 1.00 81.75 84 THR A C 1
ATOM 597 O O . THR A 1 84 ? 9.032 -7.815 -14.780 1.00 81.75 84 THR A O 1
ATOM 600 N N . ASP A 1 85 ? 10.849 -8.512 -13.634 1.00 85.38 85 ASP A N 1
ATOM 601 C CA . ASP A 1 85 ? 11.792 -7.477 -14.029 1.00 85.38 85 ASP A CA 1
ATOM 602 C C . ASP A 1 85 ? 12.627 -7.859 -15.265 1.00 85.38 85 ASP A C 1
ATOM 604 O O . ASP A 1 85 ? 13.601 -7.181 -15.567 1.00 85.38 85 ASP A O 1
ATOM 608 N N . ALA A 1 86 ? 12.258 -8.901 -16.022 1.00 87.88 86 ALA A N 1
ATOM 609 C CA . ALA A 1 86 ? 13.017 -9.369 -17.191 1.00 87.88 86 ALA A CA 1
ATOM 610 C C . ALA A 1 86 ? 13.220 -8.310 -18.298 1.00 87.88 86 ALA A C 1
ATOM 612 O O . ALA A 1 86 ? 14.088 -8.453 -19.158 1.00 87.88 86 ALA A O 1
ATOM 613 N N . HIS A 1 87 ? 12.419 -7.241 -18.309 1.00 87.00 87 HIS A N 1
ATOM 614 C CA . HIS A 1 87 ? 12.593 -6.081 -19.192 1.00 87.00 87 HIS A CA 1
ATOM 615 C C . HIS A 1 87 ? 13.604 -5.050 -18.663 1.00 87.00 87 HIS A C 1
ATOM 617 O O . HIS A 1 87 ? 13.832 -4.033 -19.320 1.00 87.00 87 HIS A O 1
ATOM 623 N N . LEU A 1 88 ? 14.205 -5.284 -17.496 1.00 91.25 88 LEU A N 1
ATOM 624 C CA . LEU A 1 88 ? 15.228 -4.445 -16.889 1.00 91.25 88 LEU A CA 1
ATOM 625 C C . LEU A 1 88 ? 16.606 -5.088 -17.060 1.00 91.25 88 LEU A C 1
ATOM 627 O O . LEU A 1 88 ? 16.866 -6.200 -16.617 1.00 91.25 88 LEU A O 1
ATOM 631 N N . THR A 1 89 ? 17.520 -4.363 -17.698 1.00 93.25 89 THR A N 1
ATOM 632 C CA . THR A 1 89 ? 18.922 -4.772 -17.858 1.00 93.25 89 THR A CA 1
ATOM 633 C C . THR A 1 89 ? 19.806 -3.959 -16.912 1.00 93.25 89 THR A C 1
ATOM 635 O O . THR A 1 89 ? 19.667 -2.733 -16.883 1.00 93.25 89 THR A O 1
ATOM 638 N N . PRO A 1 90 ? 20.716 -4.574 -16.138 1.00 92.69 90 PRO A N 1
ATOM 639 C CA . PRO A 1 90 ? 21.576 -3.837 -15.217 1.00 92.69 90 PRO A CA 1
ATOM 640 C C . PRO A 1 90 ? 22.488 -2.851 -15.963 1.00 92.69 90 PRO A C 1
ATOM 642 O O . PRO A 1 90 ? 23.108 -3.192 -16.969 1.00 92.69 90 PRO A O 1
ATOM 645 N N . ILE A 1 91 ? 22.569 -1.618 -15.455 1.00 93.56 91 ILE A N 1
ATOM 646 C CA . ILE A 1 91 ? 23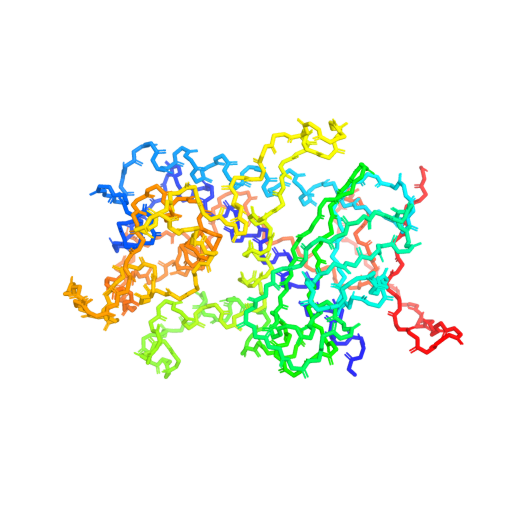.586 -0.624 -15.843 1.00 93.56 91 ILE A CA 1
ATOM 647 C C . ILE A 1 91 ? 24.666 -0.578 -14.760 1.00 93.56 91 ILE A C 1
ATOM 649 O O . ILE A 1 91 ? 25.855 -0.631 -15.054 1.00 93.56 91 ILE A O 1
ATOM 653 N N . ASP A 1 92 ? 24.225 -0.486 -13.506 1.00 89.81 92 ASP A N 1
ATOM 654 C CA . ASP A 1 92 ? 25.051 -0.553 -12.307 1.00 89.81 92 ASP A CA 1
ATOM 655 C C . ASP A 1 92 ? 24.252 -1.304 -11.238 1.00 89.81 92 ASP A C 1
ATOM 657 O O . ASP A 1 92 ? 23.537 -0.733 -10.410 1.00 89.81 92 ASP A O 1
ATOM 661 N N . SER A 1 93 ? 24.356 -2.629 -11.313 1.00 86.25 93 SER A N 1
ATOM 662 C CA . SER A 1 93 ? 23.733 -3.575 -10.389 1.00 86.25 93 SER A CA 1
ATOM 663 C C . SER A 1 93 ? 24.175 -3.360 -8.944 1.00 86.25 93 SER A C 1
ATOM 665 O O . SER A 1 93 ? 23.434 -3.669 -8.025 1.00 86.25 93 SER A O 1
ATOM 667 N N . THR A 1 94 ? 25.367 -2.817 -8.694 1.00 84.50 94 THR A N 1
ATOM 668 C CA . THR A 1 94 ? 25.834 -2.577 -7.321 1.00 84.50 94 THR A CA 1
ATOM 669 C C . THR A 1 94 ? 25.037 -1.459 -6.663 1.00 84.50 94 THR A C 1
ATOM 671 O O . THR A 1 94 ? 24.736 -1.530 -5.471 1.00 84.50 94 THR A O 1
ATOM 674 N N . ASN A 1 95 ? 24.652 -0.449 -7.443 1.00 83.94 95 ASN A N 1
ATOM 675 C CA . ASN A 1 95 ? 23.864 0.684 -6.974 1.00 83.94 95 ASN A CA 1
ATOM 676 C C . ASN A 1 95 ? 22.368 0.575 -7.299 1.00 83.94 95 ASN A C 1
ATOM 678 O O . ASN A 1 95 ? 21.633 1.523 -7.040 1.00 83.94 95 ASN A O 1
ATOM 682 N N . GLY A 1 96 ? 21.892 -0.567 -7.806 1.00 86.62 96 GLY A N 1
ATOM 683 C CA . GLY A 1 96 ? 20.472 -0.791 -8.102 1.00 86.62 96 GLY A CA 1
ATOM 684 C C . GLY A 1 96 ? 19.958 0.016 -9.300 1.00 86.62 96 GLY A C 1
ATOM 685 O O . GLY A 1 96 ? 18.799 0.428 -9.318 1.00 86.62 96 GLY A O 1
ATOM 686 N N . ILE A 1 97 ? 20.824 0.282 -10.280 1.00 90.19 97 ILE A N 1
ATOM 687 C CA . ILE A 1 97 ? 20.500 1.070 -11.471 1.00 90.19 97 ILE A CA 1
ATOM 688 C C . ILE A 1 97 ? 20.319 0.136 -12.667 1.00 90.19 97 ILE A C 1
ATOM 690 O O . ILE A 1 97 ? 21.256 -0.549 -13.091 1.00 90.19 97 ILE A O 1
ATOM 694 N N . PHE A 1 98 ? 19.136 0.190 -13.271 1.00 92.56 98 PHE A N 1
ATOM 695 C CA . PHE A 1 98 ? 18.747 -0.633 -14.412 1.00 92.56 98 PHE A CA 1
ATOM 696 C C . PHE A 1 98 ? 18.273 0.218 -15.590 1.00 92.56 98 PHE A C 1
ATOM 698 O O . PHE A 1 98 ? 18.007 1.416 -15.468 1.00 92.56 98 PHE A O 1
ATOM 705 N N . ARG A 1 99 ? 18.178 -0.423 -16.752 1.00 93.38 99 ARG A N 1
ATOM 706 C CA . ARG A 1 99 ? 17.644 0.115 -17.997 1.00 93.38 99 ARG A CA 1
ATOM 707 C C . ARG A 1 99 ? 16.402 -0.661 -18.400 1.00 93.38 99 ARG A C 1
ATOM 709 O O . ARG A 1 99 ? 16.494 -1.868 -18.592 1.00 93.38 99 ARG A O 1
ATOM 716 N N . ASP A 1 100 ? 15.293 0.027 -18.628 1.00 91.25 100 ASP A N 1
ATOM 717 C CA . ASP A 1 100 ? 14.112 -0.575 -19.242 1.00 91.25 100 ASP A CA 1
ATOM 718 C C . ASP A 1 100 ? 14.277 -0.669 -20.763 1.00 91.25 100 ASP A C 1
ATOM 720 O O . ASP A 1 100 ? 14.157 0.326 -21.484 1.00 91.25 100 ASP A O 1
ATOM 724 N N . ILE A 1 101 ? 14.560 -1.872 -21.267 1.00 89.12 101 ILE A N 1
ATOM 725 C CA . ILE A 1 101 ? 14.823 -2.093 -22.697 1.00 89.12 101 ILE A CA 1
ATOM 726 C C . ILE A 1 101 ? 13.557 -2.051 -23.558 1.00 89.12 101 ILE A C 1
ATOM 728 O O . ILE A 1 101 ? 13.660 -1.889 -24.772 1.00 89.12 101 ILE A O 1
ATOM 732 N N . LYS A 1 102 ? 12.368 -2.162 -22.955 1.00 85.50 102 LYS A N 1
ATOM 733 C CA . LYS A 1 102 ? 11.089 -2.105 -23.676 1.00 85.50 102 LYS A CA 1
ATOM 734 C C . LYS A 1 102 ? 10.537 -0.683 -23.778 1.00 85.50 102 LYS A C 1
ATOM 736 O O . LYS A 1 102 ? 9.674 -0.419 -24.609 1.00 85.50 102 LYS A O 1
ATOM 741 N N . ARG A 1 103 ? 11.027 0.246 -22.951 1.00 84.75 103 ARG A N 1
ATOM 742 C CA . ARG A 1 103 ? 10.475 1.608 -22.816 1.00 84.75 103 ARG A CA 1
ATOM 743 C C . ARG A 1 103 ? 11.525 2.668 -23.107 1.00 84.75 103 ARG A C 1
ATOM 745 O O . ARG A 1 103 ? 11.793 3.546 -22.297 1.00 84.75 103 ARG A O 1
ATOM 752 N N . GLY A 1 104 ? 12.169 2.548 -24.267 1.00 81.00 104 GLY A N 1
ATOM 753 C CA . GLY A 1 104 ? 13.115 3.552 -24.761 1.00 81.00 104 GLY A CA 1
ATOM 754 C C . GLY A 1 104 ? 14.417 3.661 -23.960 1.00 81.00 104 GLY A C 1
ATOM 755 O O . GLY A 1 104 ? 15.109 4.669 -24.065 1.00 81.00 104 GLY A O 1
ATOM 756 N N . GLY A 1 105 ? 14.771 2.652 -23.159 1.00 85.06 105 GLY A N 1
ATOM 757 C CA . GLY A 1 105 ? 16.013 2.657 -22.391 1.00 85.06 105 GLY A CA 1
ATOM 758 C C . GLY A 1 105 ? 15.973 3.539 -21.143 1.00 85.06 105 GLY A C 1
ATOM 759 O O . GLY A 1 105 ? 17.027 4.010 -20.713 1.00 85.06 105 GLY A O 1
ATOM 760 N N . VAL A 1 106 ? 14.789 3.780 -20.571 1.00 86.12 106 VAL A N 1
ATOM 761 C CA . VAL A 1 106 ? 14.630 4.581 -19.348 1.00 86.12 106 VAL A CA 1
ATOM 762 C C . VAL A 1 106 ? 15.489 4.017 -18.218 1.00 86.12 106 VAL A C 1
ATOM 764 O O . VAL A 1 106 ? 15.532 2.808 -17.984 1.00 86.12 106 VAL A O 1
ATOM 767 N N . ARG A 1 107 ? 16.188 4.914 -17.517 1.00 89.00 107 ARG A N 1
ATOM 768 C CA . ARG A 1 107 ? 16.975 4.578 -16.330 1.00 89.00 107 ARG A CA 1
ATOM 769 C C . ARG A 1 107 ? 16.040 4.416 -15.135 1.00 89.00 107 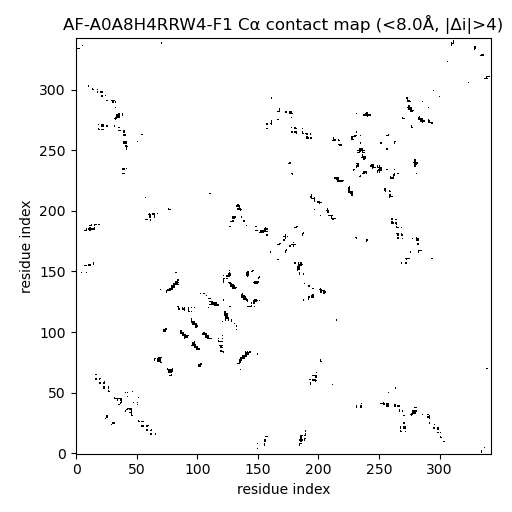ARG A C 1
ATOM 771 O O . ARG A 1 107 ? 15.338 5.356 -14.775 1.00 89.00 107 ARG A O 1
ATOM 778 N N . VAL A 1 108 ? 16.096 3.255 -14.498 1.00 88.06 108 VAL A N 1
ATOM 779 C CA . VAL A 1 108 ? 15.305 2.902 -13.318 1.00 88.06 108 VAL A CA 1
ATOM 780 C C . VAL A 1 108 ? 16.244 2.769 -12.126 1.00 88.06 108 VAL A C 1
ATOM 782 O O . VAL A 1 108 ? 17.248 2.060 -12.200 1.00 88.06 108 VAL A O 1
ATOM 785 N N . GLN A 1 109 ? 15.934 3.469 -11.037 1.00 86.88 109 GLN A N 1
ATOM 786 C CA . GLN A 1 109 ? 16.607 3.306 -9.752 1.00 86.88 109 GLN A CA 1
ATOM 787 C C . GLN A 1 109 ? 15.699 2.480 -8.848 1.00 86.88 109 GLN A C 1
ATOM 789 O O . GLN A 1 109 ? 14.585 2.900 -8.550 1.00 86.88 109 GLN A O 1
ATOM 794 N N . VAL A 1 110 ? 16.184 1.323 -8.419 1.00 84.50 110 VAL A N 1
ATOM 795 C CA . VAL A 1 110 ? 15.411 0.368 -7.625 1.00 84.50 110 VAL A CA 1
ATOM 796 C C . VAL A 1 110 ? 15.792 0.510 -6.143 1.00 84.50 110 VAL A C 1
ATOM 798 O O . VAL A 1 110 ? 16.981 0.707 -5.850 1.00 84.50 110 VAL A O 1
ATOM 801 N N . PRO A 1 111 ? 14.826 0.454 -5.202 1.00 78.00 111 PRO A N 1
ATOM 802 C CA . PRO A 1 111 ? 15.111 0.437 -3.768 1.00 78.00 111 PRO A CA 1
ATOM 803 C C . PRO A 1 111 ? 15.981 -0.759 -3.362 1.00 78.00 111 PRO A C 1
ATOM 805 O O . PRO A 1 111 ? 15.962 -1.814 -3.991 1.00 78.00 111 PRO A O 1
ATOM 808 N N . ARG A 1 112 ? 16.758 -0.606 -2.286 1.00 76.38 112 ARG A N 1
ATOM 809 C CA . ARG A 1 112 ? 17.700 -1.633 -1.817 1.00 76.38 112 ARG A CA 1
ATOM 810 C C . ARG A 1 112 ? 17.415 -1.985 -0.361 1.00 76.38 112 ARG A C 1
ATOM 812 O O . ARG A 1 112 ? 17.842 -1.259 0.529 1.00 76.38 112 ARG A O 1
ATOM 819 N N . ILE A 1 113 ? 16.718 -3.099 -0.131 1.00 68.75 113 ILE A N 1
ATOM 820 C CA . ILE A 1 113 ? 16.356 -3.580 1.220 1.00 68.75 113 ILE A CA 1
ATOM 821 C C . ILE A 1 113 ? 17.319 -4.683 1.702 1.00 68.75 113 ILE A C 1
ATOM 823 O O . ILE A 1 113 ? 17.557 -4.847 2.896 1.00 68.75 113 ILE A O 1
ATOM 827 N N . GLY A 1 114 ? 17.951 -5.400 0.773 1.00 66.12 114 GLY A N 1
ATOM 828 C CA . GLY A 1 114 ? 18.999 -6.388 1.026 1.00 66.12 114 GLY A CA 1
ATOM 829 C C . GLY A 1 114 ? 19.833 -6.617 -0.230 1.00 66.12 114 GLY A C 1
ATOM 830 O O . GLY A 1 114 ? 19.807 -5.808 -1.153 1.00 66.12 114 GLY A O 1
ATOM 831 N N . THR A 1 115 ? 20.607 -7.698 -0.309 1.00 63.03 115 THR A N 1
ATOM 832 C CA . THR A 1 115 ? 21.300 -8.071 -1.557 1.00 63.03 115 THR A CA 1
ATOM 833 C C . THR A 1 115 ? 21.405 -9.588 -1.640 1.00 63.03 115 THR A C 1
ATOM 835 O O . THR A 1 115 ? 22.282 -10.186 -1.027 1.00 63.03 115 THR A O 1
ATOM 838 N N . VAL A 1 116 ? 20.472 -10.207 -2.370 1.00 62.56 116 VAL A N 1
ATOM 839 C CA . VAL A 1 116 ? 20.430 -11.663 -2.593 1.00 62.56 116 VAL A CA 1
ATOM 840 C C . VAL A 1 116 ? 21.023 -11.995 -3.963 1.00 62.56 116 VAL A C 1
ATOM 842 O O . VAL A 1 116 ? 21.838 -12.904 -4.081 1.00 62.56 116 VAL A O 1
ATOM 845 N N . ASN A 1 117 ? 20.677 -11.207 -4.987 1.00 70.06 117 ASN A N 1
ATOM 846 C CA . ASN A 1 117 ? 21.280 -11.266 -6.316 1.00 70.06 117 ASN A CA 1
ATOM 847 C C . ASN A 1 117 ? 21.231 -9.876 -6.983 1.00 70.06 117 ASN A C 1
ATOM 849 O O . ASN A 1 117 ? 20.205 -9.511 -7.546 1.00 70.06 117 ASN A O 1
ATOM 853 N N . PRO A 1 118 ? 22.310 -9.079 -6.972 1.00 70.44 118 PRO A N 1
ATOM 854 C CA . PRO A 1 118 ? 22.255 -7.711 -7.492 1.00 70.44 118 PRO A CA 1
ATOM 855 C C . PRO A 1 118 ? 22.045 -7.637 -9.017 1.00 70.44 118 PRO A C 1
ATOM 857 O O . PRO A 1 118 ? 21.812 -6.553 -9.542 1.00 70.44 118 PRO A O 1
ATOM 860 N N . GLN A 1 119 ? 22.126 -8.760 -9.743 1.00 82.25 119 GLN A N 1
ATOM 861 C CA . GLN A 1 119 ? 22.008 -8.798 -11.208 1.00 82.25 119 GLN A CA 1
ATOM 862 C C . GLN A 1 119 ? 20.583 -8.546 -11.724 1.00 82.25 119 GLN A C 1
ATOM 864 O O . GLN A 1 119 ? 20.406 -8.222 -12.896 1.00 82.25 119 GLN A O 1
ATOM 869 N N . THR A 1 120 ? 19.582 -8.672 -10.856 1.00 85.44 120 THR A N 1
ATOM 870 C CA . THR A 1 120 ? 18.153 -8.472 -11.145 1.00 85.44 120 THR A CA 1
ATOM 871 C C . THR A 1 120 ? 17.607 -7.384 -10.224 1.00 85.44 120 THR A C 1
ATOM 873 O O . THR A 1 120 ? 17.990 -7.328 -9.053 1.00 85.44 120 THR A O 1
ATOM 876 N N . ALA A 1 121 ? 16.691 -6.546 -10.706 1.00 85.75 121 ALA A N 1
ATOM 877 C CA . ALA A 1 121 ? 16.044 -5.509 -9.901 1.00 85.75 121 ALA A CA 1
ATOM 878 C C . ALA A 1 121 ? 15.299 -6.104 -8.697 1.00 85.75 121 ALA A C 1
ATOM 880 O O . ALA A 1 121 ? 15.392 -5.592 -7.584 1.00 85.75 121 ALA A O 1
ATOM 881 N N . CYS A 1 122 ? 14.642 -7.244 -8.877 1.00 85.69 122 CYS A N 1
ATOM 882 C CA . CYS A 1 122 ? 13.956 -7.949 -7.797 1.00 85.69 122 CYS A CA 1
ATOM 883 C C . CYS A 1 122 ? 14.906 -8.639 -6.799 1.00 85.69 122 CYS A C 1
ATOM 885 O O . CYS A 1 122 ? 14.511 -9.000 -5.686 1.00 85.69 122 CYS A O 1
ATOM 887 N N . GLY A 1 123 ? 16.188 -8.771 -7.144 1.00 79.25 123 GLY A N 1
ATOM 888 C CA . GLY A 1 123 ? 17.203 -9.462 -6.346 1.00 79.25 123 GLY A CA 1
ATOM 889 C C . GLY A 1 123 ? 17.703 -8.706 -5.109 1.00 79.25 123 GLY A C 1
ATOM 890 O O . GLY A 1 123 ? 18.501 -9.252 -4.338 1.00 79.25 123 GLY A O 1
ATOM 891 N N . PHE A 1 124 ? 17.194 -7.496 -4.854 1.00 76.44 124 PHE A N 1
ATOM 892 C CA . PHE A 1 124 ? 17.397 -6.758 -3.596 1.00 76.44 124 PHE A CA 1
ATOM 893 C C . PHE A 1 124 ? 16.423 -7.160 -2.477 1.00 76.44 124 PHE A C 1
ATOM 895 O O . PHE A 1 124 ? 16.299 -6.437 -1.489 1.00 76.44 124 PHE A O 1
ATOM 902 N N . GLY A 1 125 ? 15.753 -8.312 -2.612 1.00 76.81 125 GLY A N 1
ATOM 903 C CA . GLY A 1 125 ? 14.788 -8.808 -1.625 1.00 76.81 125 GLY A CA 1
ATOM 904 C C . GLY A 1 125 ? 13.458 -8.054 -1.656 1.00 76.81 125 GLY A C 1
ATOM 905 O O . GLY A 1 125 ? 12.761 -8.008 -0.647 1.00 76.81 125 GLY A O 1
ATOM 906 N N . LEU A 1 126 ? 13.132 -7.439 -2.795 1.00 82.94 126 LEU A N 1
ATOM 907 C CA . LEU A 1 126 ? 11.905 -6.673 -2.972 1.00 82.94 126 LEU A CA 1
ATOM 908 C C . LEU A 1 126 ? 10.715 -7.594 -3.234 1.00 82.94 126 LEU A C 1
ATOM 910 O O . LEU A 1 126 ? 10.827 -8.600 -3.938 1.00 82.94 126 LEU A O 1
ATOM 914 N N . GLN A 1 127 ? 9.560 -7.208 -2.701 1.00 86.88 127 GLN A N 1
ATOM 915 C CA . GLN A 1 127 ? 8.283 -7.833 -3.037 1.00 86.88 127 GLN A CA 1
ATOM 916 C C . GLN A 1 127 ? 7.702 -7.242 -4.323 1.00 86.88 127 GLN A C 1
ATOM 918 O O . GLN A 1 127 ? 7.216 -7.985 -5.178 1.00 86.88 127 GLN A O 1
ATOM 923 N N . GLY A 1 128 ? 7.832 -5.933 -4.491 1.00 88.75 128 GLY A N 1
ATOM 924 C CA . GLY A 1 128 ? 7.561 -5.214 -5.719 1.00 88.75 128 GLY A CA 1
ATOM 925 C C . GLY A 1 128 ? 8.289 -3.874 -5.724 1.00 88.75 128 GLY A C 1
ATOM 926 O O . GLY A 1 128 ? 9.075 -3.589 -4.818 1.00 88.75 128 GLY A O 1
ATOM 927 N N . PHE A 1 129 ? 8.103 -3.117 -6.799 1.00 88.75 129 PHE A N 1
ATOM 928 C CA . PHE A 1 129 ? 8.451 -1.700 -6.869 1.00 88.75 129 PHE A CA 1
ATOM 929 C C . PHE A 1 129 ? 7.707 -1.030 -8.027 1.00 88.75 129 PHE A C 1
ATOM 931 O O . PHE A 1 129 ? 7.409 -1.671 -9.043 1.00 88.75 129 PHE A O 1
ATOM 938 N N . ALA A 1 130 ? 7.493 0.280 -7.923 1.00 89.31 130 ALA A N 1
ATOM 939 C CA . ALA A 1 130 ? 6.968 1.106 -9.003 1.00 89.31 130 ALA A CA 1
ATOM 940 C C . ALA A 1 130 ? 8.026 2.059 -9.589 1.00 89.31 130 ALA A C 1
ATOM 942 O O . ALA A 1 130 ? 8.928 2.528 -8.894 1.00 89.31 130 ALA A O 1
ATOM 943 N N . TYR A 1 131 ? 7.908 2.388 -10.877 1.00 85.81 131 TYR A N 1
ATOM 944 C CA . TYR A 1 131 ? 8.688 3.453 -11.513 1.00 85.81 131 TYR A CA 1
ATOM 945 C C . TYR A 1 131 ? 7.934 4.119 -12.669 1.00 85.81 131 TYR A C 1
ATOM 947 O O . TYR A 1 131 ? 7.072 3.520 -13.311 1.00 85.81 131 TYR A O 1
ATOM 955 N N . GLY A 1 132 ? 8.284 5.373 -12.957 1.00 82.25 132 GLY A N 1
ATOM 956 C CA . GLY A 1 132 ? 7.751 6.129 -14.090 1.00 82.25 132 GLY A CA 1
ATOM 957 C C . GLY A 1 132 ? 8.611 6.017 -15.349 1.00 82.25 132 GLY A C 1
ATOM 958 O O . GLY A 1 132 ? 9.826 5.831 -15.284 1.00 82.25 132 GLY A O 1
ATOM 959 N N . TYR A 1 133 ? 7.982 6.192 -16.506 1.00 79.06 133 TYR A N 1
ATOM 960 C CA . TYR A 1 133 ? 8.621 6.406 -17.803 1.00 79.06 133 TYR A CA 1
ATOM 961 C C . TYR A 1 133 ? 7.861 7.503 -18.569 1.00 79.06 133 TYR A C 1
ATOM 963 O O . TYR A 1 133 ? 6.736 7.841 -18.198 1.00 79.06 133 TYR A O 1
ATOM 971 N N . PRO A 1 134 ? 8.430 8.100 -19.632 1.00 76.38 134 PRO A N 1
ATOM 972 C CA . PRO A 1 134 ? 7.695 9.065 -20.443 1.00 76.38 134 PRO A CA 1
ATOM 973 C C . PRO A 1 134 ? 6.392 8.457 -20.981 1.00 76.38 134 PRO A C 1
ATOM 975 O O . PRO A 1 134 ? 6.425 7.531 -21.788 1.00 76.38 134 PRO A O 1
ATOM 978 N N . GLY A 1 135 ? 5.257 8.979 -20.516 1.00 72.31 135 GLY A N 1
ATOM 979 C CA . GLY A 1 135 ? 3.922 8.521 -20.893 1.00 72.31 135 GLY A CA 1
ATOM 980 C C . GLY A 1 135 ? 3.248 7.575 -19.895 1.00 72.31 135 GLY A C 1
ATOM 981 O O . GLY A 1 135 ? 2.033 7.411 -19.947 1.00 72.31 135 GLY A O 1
ATOM 982 N N . GLY A 1 136 ? 3.962 6.978 -18.941 1.00 78.62 136 GLY A N 1
ATOM 983 C CA . GLY A 1 136 ? 3.333 5.972 -18.089 1.00 78.62 136 GLY A CA 1
ATOM 984 C C . GLY A 1 136 ? 4.133 5.547 -16.872 1.00 78.62 136 GLY A C 1
ATOM 985 O O . GLY A 1 136 ? 5.134 6.152 -16.493 1.00 78.62 136 GLY A O 1
ATOM 986 N N . GLN A 1 137 ? 3.632 4.508 -16.213 1.00 83.44 137 GLN A N 1
ATOM 987 C CA . GLN A 1 137 ? 4.187 3.973 -14.976 1.00 83.44 137 GLN A CA 1
ATOM 988 C C . GLN A 1 137 ? 4.144 2.447 -15.002 1.00 83.44 137 GLN A C 1
ATOM 990 O O . GLN A 1 137 ? 3.306 1.846 -15.674 1.00 83.44 137 GLN A O 1
ATOM 995 N N . VAL A 1 138 ? 5.072 1.813 -14.300 1.00 85.19 138 VAL A N 1
ATOM 996 C CA . VAL A 1 138 ? 5.186 0.360 -14.216 1.00 85.19 138 VAL A CA 1
ATOM 997 C C . VAL A 1 138 ? 5.248 -0.033 -12.753 1.00 85.19 138 VAL A C 1
ATOM 999 O O . VAL A 1 138 ? 6.063 0.512 -12.018 1.00 85.19 138 VAL A O 1
ATOM 1002 N N . ILE A 1 139 ? 4.432 -1.005 -12.362 1.00 89.12 139 ILE A N 1
ATOM 1003 C CA . ILE A 1 139 ? 4.598 -1.784 -11.139 1.00 89.12 139 ILE A CA 1
ATOM 1004 C C . ILE A 1 139 ? 5.194 -3.130 -11.537 1.00 89.12 139 ILE A C 1
ATOM 1006 O O . ILE A 1 139 ? 4.657 -3.836 -12.395 1.00 89.12 139 ILE A O 1
ATOM 1010 N N . VAL A 1 140 ? 6.297 -3.497 -10.898 1.00 88.31 140 VAL A N 1
ATOM 1011 C CA . VAL A 1 140 ? 6.897 -4.824 -11.001 1.00 88.31 140 VAL A CA 1
ATOM 1012 C C . VAL A 1 140 ? 6.564 -5.588 -9.729 1.00 88.31 140 VAL A C 1
ATOM 1014 O O . VAL A 1 140 ? 7.024 -5.229 -8.653 1.00 88.31 140 VAL A O 1
ATOM 1017 N N . LEU A 1 141 ? 5.774 -6.651 -9.847 1.00 87.38 141 LEU A N 1
ATOM 1018 C CA . LEU A 1 141 ? 5.548 -7.631 -8.790 1.00 87.38 141 LEU A CA 1
ATOM 1019 C C . LEU A 1 141 ? 6.619 -8.703 -8.925 1.00 87.38 141 LEU A C 1
ATOM 1021 O O . LEU A 1 141 ? 6.572 -9.504 -9.855 1.00 87.38 141 LEU A O 1
ATOM 1025 N N . CYS A 1 142 ? 7.598 -8.721 -8.029 1.00 84.31 142 CYS A N 1
ATOM 1026 C CA . CYS A 1 142 ? 8.717 -9.645 -8.143 1.00 84.31 142 CYS A CA 1
ATOM 1027 C C . CYS A 1 142 ? 8.229 -11.101 -8.063 1.00 84.31 142 CYS A C 1
ATOM 1029 O O . CYS A 1 142 ? 7.507 -11.474 -7.136 1.00 84.31 142 CYS A O 1
ATOM 1031 N N . SER A 1 143 ? 8.599 -11.928 -9.044 1.00 75.44 143 SER A N 1
ATOM 1032 C CA . SER A 1 143 ? 8.278 -13.369 -9.086 1.00 75.44 143 SER A CA 1
ATOM 1033 C C . SER A 1 143 ? 9.492 -14.251 -9.355 1.00 75.44 143 SER A C 1
ATOM 1035 O O . SER A 1 143 ? 9.437 -15.463 -9.182 1.00 75.44 143 SER A O 1
ATOM 1037 N N . ASP A 1 144 ? 10.607 -13.664 -9.753 1.00 66.31 144 ASP A N 1
ATOM 1038 C CA . ASP A 1 144 ? 11.883 -14.302 -10.047 1.00 66.31 144 ASP A CA 1
ATOM 1039 C C . ASP A 1 144 ? 12.648 -14.670 -8.764 1.00 66.31 144 ASP A C 1
ATOM 1041 O O . ASP A 1 144 ? 13.342 -15.685 -8.736 1.00 66.31 144 ASP A O 1
ATOM 1045 N N . THR A 1 145 ? 12.404 -13.975 -7.649 1.00 69.69 145 THR A N 1
ATOM 1046 C CA . THR A 1 145 ? 13.020 -14.267 -6.340 1.00 69.69 145 THR A CA 1
ATOM 1047 C C . THR A 1 145 ? 12.088 -15.022 -5.392 1.00 69.69 145 THR A C 1
ATOM 1049 O O . THR A 1 145 ? 10.874 -15.038 -5.584 1.00 69.69 145 THR A O 1
ATOM 1052 N N . GLU A 1 146 ? 12.644 -15.681 -4.371 1.00 71.75 146 GLU A N 1
ATOM 1053 C CA . GLU A 1 146 ? 11.873 -16.355 -3.305 1.00 71.75 146 GLU A CA 1
ATOM 1054 C C . GLU A 1 146 ? 11.137 -15.382 -2.378 1.00 71.75 146 GLU A C 1
ATOM 1056 O O . GLU A 1 146 ? 10.270 -15.806 -1.628 1.00 71.75 146 GLU A O 1
ATOM 1061 N N . TRP A 1 147 ? 11.469 -14.092 -2.444 1.00 72.44 147 TRP A N 1
ATOM 1062 C CA . TRP A 1 147 ? 10.926 -13.037 -1.585 1.00 72.44 147 TRP A CA 1
ATOM 1063 C C . TRP A 1 147 ? 9.841 -12.210 -2.272 1.00 72.44 147 TRP A C 1
ATOM 1065 O O . TRP A 1 147 ? 9.186 -11.404 -1.621 1.00 72.44 147 TRP A O 1
ATOM 1075 N N . GLY A 1 148 ? 9.663 -12.395 -3.580 1.00 73.75 148 GLY A N 1
ATOM 1076 C CA . GLY A 1 148 ? 8.801 -11.570 -4.408 1.00 73.75 148 GLY A CA 1
ATOM 1077 C C . GLY A 1 148 ? 7.308 -11.705 -4.086 1.00 73.75 148 GLY A C 1
ATOM 1078 O O . GLY A 1 148 ? 6.842 -12.780 -3.706 1.00 73.75 148 GLY A O 1
ATOM 1079 N N . ALA A 1 149 ? 6.524 -10.636 -4.274 1.00 71.44 149 ALA A N 1
ATOM 1080 C CA . ALA A 1 149 ? 5.090 -10.608 -3.961 1.00 71.44 149 ALA A CA 1
ATOM 1081 C C . ALA A 1 149 ? 4.302 -11.714 -4.673 1.00 71.44 149 ALA A C 1
ATOM 1083 O O . ALA A 1 149 ? 3.330 -12.217 -4.123 1.00 71.44 149 ALA A O 1
ATOM 1084 N N . ALA A 1 150 ? 4.736 -12.125 -5.865 1.00 67.06 150 ALA A N 1
ATOM 1085 C CA . ALA A 1 150 ? 4.115 -13.195 -6.640 1.00 67.06 150 ALA A CA 1
ATOM 1086 C C . ALA A 1 150 ? 4.454 -14.612 -6.137 1.00 67.06 150 ALA A C 1
ATOM 1088 O O . ALA A 1 150 ? 3.833 -15.580 -6.578 1.00 67.06 150 ALA A O 1
ATOM 1089 N N . LYS A 1 151 ? 5.429 -14.751 -5.229 1.00 68.19 151 LYS A N 1
ATOM 1090 C CA . LYS A 1 151 ? 5.774 -16.013 -4.554 1.00 68.19 151 LYS A CA 1
ATOM 1091 C C . LYS A 1 151 ? 5.397 -16.026 -3.074 1.00 68.19 151 LYS A C 1
ATOM 1093 O O . LYS A 1 151 ? 5.193 -17.101 -2.518 1.00 68.19 151 LYS A O 1
ATOM 1098 N N . VAL A 1 152 ? 5.307 -14.855 -2.443 1.00 69.25 152 VAL A N 1
ATOM 1099 C CA . VAL A 1 152 ? 5.150 -14.718 -0.991 1.00 69.25 152 VAL A CA 1
ATOM 1100 C C . VAL A 1 152 ? 3.873 -13.953 -0.663 1.00 69.25 152 VAL A C 1
ATOM 1102 O O . VAL A 1 152 ? 3.895 -12.773 -0.318 1.00 69.25 152 VAL A O 1
ATOM 1105 N N . TYR A 1 153 ? 2.740 -14.645 -0.762 1.00 73.88 153 TYR A N 1
ATOM 1106 C CA . TYR A 1 153 ? 1.446 -14.184 -0.263 1.00 73.88 153 TYR A CA 1
ATOM 1107 C C . TYR A 1 153 ? 0.739 -15.325 0.470 1.00 73.88 153 TYR A C 1
ATOM 1109 O O . TYR A 1 153 ? 0.841 -16.489 0.088 1.00 73.88 153 TYR A O 1
ATOM 1117 N N . ASN A 1 154 ? 0.023 -14.981 1.539 1.00 75.62 154 ASN A N 1
ATOM 1118 C CA . ASN A 1 154 ? -0.754 -15.947 2.321 1.00 75.62 154 ASN A CA 1
ATOM 1119 C C . ASN A 1 154 ? -2.153 -16.151 1.728 1.00 75.62 154 ASN A C 1
ATOM 1121 O O . ASN A 1 154 ? -2.763 -17.199 1.910 1.00 75.62 154 ASN A O 1
ATOM 1125 N N . GLU A 1 155 ? -2.665 -15.122 1.054 1.00 82.81 155 GLU A N 1
ATOM 1126 C CA . GLU A 1 155 ? -3.976 -15.086 0.415 1.00 82.81 155 GLU A CA 1
ATOM 1127 C C . GLU A 1 155 ? -3.877 -14.203 -0.838 1.00 82.81 155 GLU A C 1
ATOM 1129 O O . GLU A 1 155 ? -3.111 -13.237 -0.870 1.00 82.81 155 GLU A O 1
ATOM 1134 N N . VAL A 1 156 ? -4.654 -14.503 -1.879 1.00 80.06 156 VAL A N 1
ATOM 1135 C CA . VAL A 1 156 ? -4.739 -13.623 -3.062 1.00 80.06 156 VAL A CA 1
ATOM 1136 C C . VAL A 1 156 ? -5.460 -12.323 -2.692 1.00 80.06 156 VAL A C 1
ATOM 1138 O O . VAL A 1 156 ? -5.063 -11.237 -3.109 1.00 80.06 156 VAL A O 1
ATOM 1141 N N . THR A 1 157 ? -6.498 -12.449 -1.862 1.00 85.62 157 THR A N 1
ATOM 1142 C CA . THR A 1 157 ? -7.438 -11.379 -1.520 1.00 85.62 157 THR A CA 1
ATOM 1143 C C . THR A 1 157 ? -7.786 -11.349 -0.032 1.00 85.62 157 THR A C 1
ATOM 1145 O O . THR A 1 157 ? -7.831 -12.399 0.611 1.00 85.62 157 THR A O 1
ATOM 1148 N N . LEU A 1 158 ? -8.172 -10.185 0.489 1.00 86.12 158 LEU A N 1
ATOM 1149 C CA . LEU A 1 158 ? -8.764 -9.992 1.817 1.00 86.12 158 LEU A CA 1
ATOM 1150 C C . LEU A 1 158 ? -10.231 -10.437 1.910 1.00 86.12 158 LEU A C 1
ATOM 1152 O O . LEU A 1 158 ? -10.774 -10.506 3.013 1.00 86.12 158 LEU A O 1
ATOM 1156 N N . ASN A 1 159 ? -10.889 -10.768 0.799 1.00 81.12 159 ASN A N 1
ATOM 1157 C CA . ASN A 1 159 ? -12.302 -11.153 0.768 1.00 81.12 159 ASN A CA 1
ATOM 1158 C C . ASN A 1 159 ? -12.688 -12.255 1.759 1.00 81.12 159 ASN A C 1
ATOM 1160 O O . ASN A 1 159 ? -13.712 -12.164 2.440 1.00 81.12 159 ASN A O 1
ATOM 1164 N N . LYS A 1 160 ? -11.834 -13.267 1.918 1.00 77.19 160 LYS A N 1
ATOM 1165 C CA . LYS A 1 160 ? -12.044 -14.324 2.915 1.00 77.19 160 LYS A CA 1
ATOM 1166 C C . LYS A 1 160 ? -12.098 -13.770 4.341 1.00 77.19 160 LYS A C 1
ATOM 1168 O O . LYS A 1 160 ? -12.812 -14.310 5.175 1.00 77.19 160 LYS A O 1
ATOM 1173 N N . TRP A 1 161 ? -11.355 -12.704 4.625 1.00 81.56 161 TRP A N 1
ATOM 1174 C CA . TRP A 1 161 ? -11.250 -12.093 5.949 1.00 81.56 161 TRP A CA 1
ATOM 1175 C C . TRP A 1 161 ? -12.358 -11.060 6.180 1.00 81.56 161 TRP A C 1
ATOM 1177 O O . TRP A 1 161 ? -12.835 -10.924 7.303 1.00 81.56 161 TRP A O 1
ATOM 1187 N N . ARG A 1 162 ? -12.842 -10.408 5.114 1.00 79.94 162 ARG A N 1
ATOM 1188 C CA . ARG A 1 162 ? -14.056 -9.567 5.129 1.00 79.94 162 ARG A CA 1
ATOM 1189 C C . ARG A 1 162 ? -15.301 -10.320 5.549 1.00 79.94 162 ARG A C 1
ATOM 1191 O O . ARG A 1 162 ? -16.147 -9.766 6.243 1.00 79.94 162 ARG A O 1
ATOM 1198 N N . LEU A 1 163 ? -15.406 -11.557 5.075 1.00 77.50 163 LEU A N 1
ATOM 1199 C CA . LEU A 1 163 ? -16.546 -12.440 5.294 1.00 77.50 163 LEU A CA 1
ATOM 1200 C C . LEU A 1 163 ? -16.278 -13.477 6.394 1.00 77.50 163 LEU A C 1
ATOM 1202 O O . LEU A 1 163 ? -17.130 -14.324 6.657 1.00 77.50 163 LEU A O 1
ATOM 1206 N N . ALA A 1 164 ? -15.101 -13.437 7.028 1.00 68.88 164 ALA A N 1
ATOM 1207 C CA . ALA A 1 164 ? -14.754 -14.364 8.096 1.00 68.88 164 ALA A CA 1
ATOM 1208 C C . ALA A 1 164 ? -15.676 -14.176 9.309 1.00 68.88 164 ALA A C 1
ATOM 1210 O O . ALA A 1 164 ? -16.075 -13.062 9.640 1.00 68.88 164 ALA A O 1
ATOM 1211 N N . GLY A 1 165 ? -15.972 -15.276 10.009 1.00 67.25 165 GLY A N 1
ATOM 1212 C CA . GLY A 1 165 ? -16.755 -15.235 11.246 1.00 67.25 165 GLY A CA 1
ATOM 1213 C C . GLY A 1 165 ? -16.025 -14.504 12.379 1.00 67.25 165 GLY A C 1
ATOM 1214 O O . GLY A 1 165 ? -16.534 -13.524 12.920 1.00 67.25 165 GLY A O 1
ATOM 1215 N N . ASP A 1 166 ? -14.811 -14.947 12.731 1.00 80.88 166 ASP A N 1
ATOM 1216 C CA . ASP A 1 166 ? -13.996 -14.288 13.761 1.00 80.88 166 ASP A CA 1
ATOM 1217 C C . ASP A 1 166 ? -12.507 -14.222 13.395 1.00 80.88 166 ASP A C 1
ATOM 1219 O O . ASP A 1 166 ? -11.717 -15.107 13.727 1.00 80.88 166 ASP A O 1
ATOM 1223 N N . LEU A 1 167 ? -12.104 -13.129 12.747 1.00 83.81 167 LEU A N 1
ATOM 1224 C CA . LEU A 1 167 ? -10.721 -12.844 12.377 1.00 83.81 167 LEU A CA 1
ATOM 1225 C C . LEU A 1 167 ? -9.772 -12.787 13.586 1.00 83.81 167 LEU A C 1
ATOM 1227 O O . LEU A 1 167 ? -8.587 -13.076 13.442 1.00 83.81 167 LEU A O 1
ATOM 1231 N N . ARG A 1 168 ? -10.280 -12.512 14.797 1.00 83.12 168 ARG A N 1
ATOM 1232 C CA . ARG A 1 168 ? -9.471 -12.502 16.030 1.00 83.12 168 ARG A CA 1
ATOM 1233 C C . ARG A 1 168 ? -8.964 -13.889 16.418 1.00 83.12 168 ARG A C 1
ATOM 1235 O O . ARG A 1 168 ? -8.061 -13.983 17.237 1.00 83.12 168 ARG A O 1
ATOM 1242 N N . SER A 1 169 ? -9.555 -14.949 15.864 1.00 85.31 169 SER A N 1
ATOM 1243 C CA . SER A 1 169 ? -9.109 -16.331 16.070 1.00 85.31 169 SER A CA 1
ATOM 1244 C C . SER A 1 169 ? -8.023 -16.767 15.081 1.00 85.31 169 SER A C 1
ATOM 1246 O O . SER A 1 169 ? -7.431 -17.831 15.248 1.00 85.31 169 SER A O 1
ATOM 1248 N N . ASN A 1 170 ? -7.739 -15.958 14.053 1.00 85.88 170 ASN A N 1
ATOM 1249 C CA . ASN A 1 170 ? -6.727 -16.281 13.058 1.00 85.88 170 ASN A CA 1
ATOM 1250 C C . ASN A 1 170 ? -5.317 -16.119 13.669 1.00 85.88 170 ASN A C 1
ATOM 1252 O O . ASN A 1 170 ? -4.973 -15.011 14.087 1.00 85.88 170 ASN A O 1
ATOM 1256 N N . PRO A 1 171 ? -4.467 -17.167 13.678 1.00 86.75 171 PRO A N 1
ATOM 1257 C CA . PRO A 1 171 ? -3.129 -17.094 14.267 1.00 86.75 171 PRO A CA 1
ATOM 1258 C C . PRO A 1 171 ? -2.245 -15.990 13.679 1.00 86.75 171 PRO A C 1
ATOM 1260 O O . PRO A 1 171 ? -1.455 -15.386 14.402 1.00 86.75 171 PRO A O 1
ATOM 1263 N N . LEU A 1 172 ? -2.380 -15.695 12.382 1.00 84.88 172 LEU A N 1
ATOM 1264 C CA . LEU A 1 172 ? -1.631 -14.618 11.741 1.00 84.88 172 LEU A CA 1
ATOM 1265 C C . LEU A 1 172 ? -2.046 -13.256 12.309 1.00 84.88 172 LEU A C 1
ATOM 1267 O O . LEU A 1 172 ? -1.184 -12.454 12.647 1.00 84.88 172 LEU A O 1
ATOM 1271 N N . VAL A 1 173 ? -3.346 -13.024 12.498 1.00 86.50 173 VAL A N 1
ATOM 1272 C CA . VAL A 1 173 ? -3.878 -11.763 13.044 1.00 86.50 173 VAL A CA 1
ATOM 1273 C C . VAL A 1 173 ? -3.598 -11.623 14.539 1.00 86.50 173 VAL A C 1
ATOM 1275 O O . VAL A 1 173 ? -3.299 -10.524 14.996 1.00 86.50 173 VAL A O 1
ATOM 1278 N N . ILE A 1 174 ? -3.622 -12.716 15.305 1.00 84.88 174 ILE A N 1
ATOM 1279 C CA . ILE A 1 174 ? -3.226 -12.701 16.722 1.00 84.88 174 ILE A CA 1
ATOM 1280 C C . ILE A 1 174 ? -1.759 -12.277 16.861 1.00 84.88 174 ILE A C 1
ATOM 1282 O O . ILE A 1 174 ? -1.438 -11.423 17.682 1.00 84.88 174 ILE A O 1
ATOM 1286 N N . ASN A 1 175 ? -0.875 -12.862 16.049 1.00 84.19 175 ASN A N 1
ATOM 1287 C CA . ASN A 1 175 ? 0.569 -12.681 16.196 1.00 84.19 175 ASN A CA 1
ATOM 1288 C C . ASN A 1 175 ? 1.106 -11.414 15.521 1.00 84.19 175 ASN A C 1
ATOM 1290 O O . ASN A 1 175 ? 2.135 -10.888 15.942 1.00 84.19 175 ASN A O 1
ATOM 1294 N N . LYS A 1 176 ? 0.466 -10.963 14.438 1.00 88.25 176 LYS A N 1
ATOM 1295 C CA . LYS A 1 176 ? 0.936 -9.843 13.609 1.00 88.25 176 LYS A CA 1
ATOM 1296 C C . LYS A 1 176 ? 0.006 -8.636 13.639 1.00 88.25 176 LYS A C 1
ATOM 1298 O O . LYS A 1 176 ? 0.375 -7.586 13.134 1.00 88.25 176 LYS A O 1
ATOM 1303 N N . GLY A 1 177 ? -1.182 -8.750 14.230 1.00 91.56 177 GLY A N 1
ATOM 1304 C CA . GLY A 1 177 ? -2.144 -7.658 14.213 1.00 91.56 177 GLY A CA 1
ATOM 1305 C C . GLY A 1 177 ? -2.513 -7.267 12.782 1.00 91.56 177 GLY A C 1
ATOM 1306 O O . GLY A 1 177 ? -2.753 -8.133 11.935 1.00 91.56 177 GLY A O 1
ATOM 1307 N N . VAL A 1 178 ? -2.550 -5.961 12.522 1.00 93.50 178 VAL A N 1
ATOM 1308 C CA . VAL A 1 178 ? -2.875 -5.396 11.204 1.00 93.50 178 VAL A CA 1
ATOM 1309 C C . VAL A 1 178 ? -1.865 -5.804 10.123 1.00 93.50 178 VAL A C 1
ATOM 1311 O O . VAL A 1 178 ? -2.267 -6.001 8.979 1.00 93.50 178 VAL A O 1
ATOM 1314 N N . ASP A 1 179 ? -0.603 -6.078 10.483 1.00 91.88 179 ASP A N 1
ATOM 1315 C CA . ASP A 1 179 ? 0.423 -6.558 9.538 1.00 91.88 179 ASP A CA 1
ATOM 1316 C C . ASP A 1 179 ? 0.071 -7.915 8.926 1.00 91.88 179 ASP A C 1
ATOM 1318 O O . ASP A 1 179 ? 0.554 -8.264 7.849 1.00 91.88 179 ASP A O 1
ATOM 1322 N N . GLY A 1 180 ? -0.797 -8.696 9.580 1.00 89.62 180 GLY A N 1
ATOM 1323 C CA . GLY A 1 180 ? -1.311 -9.929 8.995 1.00 89.62 180 GLY A CA 1
ATOM 1324 C C . GLY A 1 180 ? -1.977 -9.683 7.637 1.00 89.62 180 GLY A C 1
ATOM 1325 O O . GLY A 1 180 ? -1.816 -10.493 6.723 1.00 89.62 180 GLY A O 1
ATOM 1326 N N . LEU A 1 181 ? -2.661 -8.543 7.479 1.00 91.69 181 LEU A N 1
ATOM 1327 C CA . LEU A 1 181 ? -3.368 -8.177 6.251 1.00 91.69 181 LEU A CA 1
ATOM 1328 C C . LEU A 1 181 ? -2.416 -7.904 5.080 1.00 91.69 181 LEU A C 1
ATOM 1330 O O . LEU A 1 181 ? -2.751 -8.234 3.945 1.00 91.69 181 LEU A O 1
ATOM 1334 N N . ALA A 1 182 ? -1.213 -7.380 5.343 1.00 89.19 182 ALA A N 1
ATOM 1335 C CA . ALA A 1 182 ? -0.180 -7.158 4.322 1.00 89.19 182 ALA A CA 1
ATOM 1336 C C . ALA A 1 182 ? 0.336 -8.462 3.681 1.00 89.19 182 ALA A C 1
ATOM 1338 O O . ALA A 1 182 ? 1.068 -8.446 2.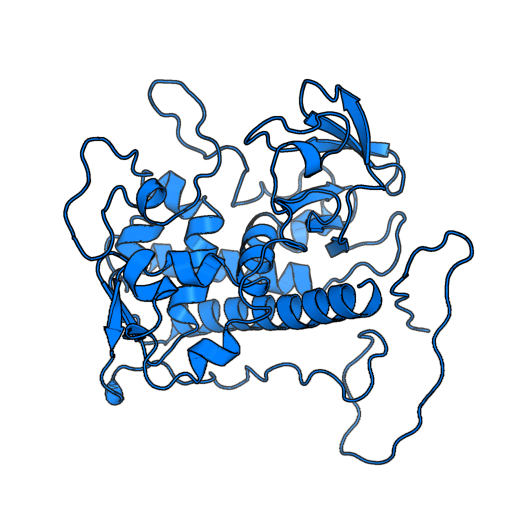687 1.00 89.19 182 ALA A O 1
ATOM 1339 N N . GLY A 1 183 ? -0.055 -9.619 4.229 1.00 84.56 183 GLY A N 1
ATOM 1340 C CA . GLY A 1 183 ? 0.161 -10.923 3.612 1.00 84.56 183 GLY A CA 1
ATOM 1341 C C . GLY A 1 183 ? -0.680 -11.174 2.355 1.00 84.56 183 GLY A C 1
ATOM 1342 O O . GLY A 1 183 ? -0.347 -12.098 1.613 1.00 84.56 183 GLY A O 1
ATOM 1343 N N . ALA A 1 184 ? -1.740 -10.397 2.104 1.00 88.81 184 ALA A N 1
ATOM 1344 C CA . ALA A 1 184 ? -2.559 -10.535 0.903 1.00 88.81 184 ALA A CA 1
ATOM 1345 C C . ALA A 1 184 ? -1.903 -9.870 -0.318 1.00 88.81 184 ALA A C 1
ATOM 1347 O O . ALA A 1 184 ? -1.368 -8.763 -0.219 1.00 88.81 184 ALA A O 1
ATOM 1348 N N . LEU A 1 185 ? -1.978 -10.517 -1.486 1.00 87.38 185 LEU A N 1
ATOM 1349 C CA . LEU A 1 185 ? -1.418 -9.967 -2.728 1.00 87.38 185 LEU A CA 1
ATOM 1350 C C . LEU A 1 185 ? -2.065 -8.624 -3.106 1.00 87.38 185 LEU A C 1
ATOM 1352 O O . LEU A 1 185 ? -1.368 -7.711 -3.541 1.00 87.38 185 LEU A O 1
ATOM 1356 N N . SER A 1 186 ? -3.370 -8.467 -2.878 1.00 91.44 186 SER A N 1
ATOM 1357 C CA . SER A 1 186 ? -4.085 -7.208 -3.129 1.00 91.44 186 SER A CA 1
ATOM 1358 C C . SER A 1 186 ? -3.558 -6.033 -2.308 1.00 91.44 186 SER A C 1
ATOM 1360 O O . SER A 1 186 ? -3.492 -4.917 -2.815 1.00 91.44 186 SER A O 1
ATOM 1362 N N . VAL A 1 187 ? -3.115 -6.271 -1.070 1.00 94.50 187 VAL A N 1
ATOM 1363 C CA . VAL A 1 187 ? -2.543 -5.226 -0.206 1.00 94.50 187 VAL A CA 1
ATOM 1364 C C . VAL A 1 187 ? -1.138 -4.844 -0.666 1.00 94.50 187 VAL A C 1
ATOM 1366 O O . VAL A 1 187 ? -0.796 -3.667 -0.656 1.00 94.50 187 VAL A O 1
ATOM 1369 N N . LYS A 1 188 ? -0.349 -5.807 -1.158 1.00 92.75 188 LYS A N 1
ATOM 1370 C CA . LYS A 1 188 ? 0.961 -5.531 -1.772 1.00 92.75 188 LYS A CA 1
ATOM 1371 C C . LYS A 1 188 ? 0.816 -4.717 -3.056 1.00 92.75 188 LYS A C 1
ATOM 1373 O O . LYS A 1 188 ? 1.545 -3.759 -3.260 1.00 92.75 188 LYS A O 1
ATOM 1378 N N . ILE A 1 189 ? -0.160 -5.052 -3.903 1.00 92.50 189 ILE A N 1
ATOM 1379 C CA . ILE A 1 189 ? -0.459 -4.261 -5.106 1.00 92.50 189 ILE A CA 1
ATOM 1380 C C . ILE A 1 189 ? -0.947 -2.860 -4.720 1.00 92.50 189 ILE A C 1
ATOM 1382 O O . ILE A 1 189 ? -0.530 -1.885 -5.334 1.00 92.50 189 ILE A O 1
ATOM 1386 N N . LEU A 1 190 ? -1.799 -2.745 -3.696 1.00 95.00 190 LEU A N 1
ATOM 1387 C CA . LEU A 1 190 ? -2.255 -1.454 -3.180 1.00 95.00 190 LEU A CA 1
ATOM 1388 C C . LEU A 1 190 ? -1.092 -0.582 -2.689 1.00 95.00 190 LEU A C 1
ATOM 1390 O O . LEU A 1 190 ? -1.071 0.606 -2.990 1.00 95.00 190 LEU A O 1
ATOM 1394 N N . HIS A 1 191 ? -0.131 -1.164 -1.970 1.00 94.88 191 HIS A N 1
ATOM 1395 C CA . HIS A 1 191 ? 1.099 -0.488 -1.565 1.00 94.88 191 HIS A CA 1
ATOM 1396 C C . HIS A 1 191 ? 1.840 0.094 -2.777 1.00 94.88 191 HIS A C 1
ATOM 1398 O O . HIS A 1 191 ? 2.069 1.299 -2.836 1.00 94.88 191 HIS A O 1
ATOM 1404 N N . GLU A 1 192 ? 2.101 -0.718 -3.804 1.00 92.19 192 GLU A N 1
ATOM 1405 C CA . GLU A 1 192 ? 2.786 -0.236 -5.011 1.00 92.19 192 GLU A CA 1
ATOM 1406 C C . GLU A 1 192 ? 1.987 0.834 -5.764 1.00 92.19 192 GLU A C 1
ATOM 1408 O O . GLU A 1 192 ? 2.561 1.754 -6.344 1.00 92.19 192 GLU A O 1
ATOM 1413 N N . LEU A 1 193 ? 0.654 0.759 -5.735 1.00 91.06 193 LEU A N 1
ATOM 1414 C CA . LEU A 1 193 ? -0.214 1.775 -6.327 1.00 91.06 193 LEU A CA 1
ATOM 1415 C C . LEU A 1 193 ? -0.073 3.142 -5.647 1.00 91.06 193 LEU A C 1
ATOM 1417 O O . LEU A 1 193 ? -0.222 4.151 -6.329 1.00 91.06 193 LEU A O 1
ATOM 1421 N N . PHE A 1 194 ? 0.254 3.213 -4.353 1.00 91.50 194 PHE A N 1
ATOM 1422 C CA . PHE A 1 194 ? 0.542 4.497 -3.705 1.00 91.50 194 PHE A CA 1
ATOM 1423 C C . PHE A 1 194 ? 1.827 5.140 -4.242 1.00 91.50 194 PHE A C 1
ATOM 1425 O O . PHE A 1 194 ? 1.901 6.362 -4.312 1.00 91.50 194 PHE A O 1
ATOM 1432 N N . HIS A 1 195 ? 2.800 4.360 -4.719 1.00 87.69 195 HIS A N 1
ATOM 1433 C CA . HIS A 1 195 ? 3.979 4.906 -5.401 1.00 87.69 195 HIS A CA 1
ATOM 1434 C C . HIS A 1 195 ? 3.698 5.382 -6.835 1.00 87.69 195 HIS A C 1
ATOM 1436 O O . HIS A 1 195 ? 4.549 6.022 -7.460 1.00 87.69 195 HIS A O 1
ATOM 1442 N N . VAL A 1 196 ? 2.520 5.072 -7.380 1.00 79.00 196 VAL A N 1
ATOM 1443 C CA . VAL A 1 196 ? 2.114 5.499 -8.717 1.00 79.00 196 VAL A CA 1
ATOM 1444 C C . VAL A 1 196 ? 1.457 6.881 -8.623 1.00 79.00 196 VAL A C 1
ATOM 1446 O O . VAL A 1 196 ? 0.483 7.101 -7.908 1.00 79.00 196 VAL A O 1
ATOM 1449 N N . GLY A 1 197 ? 1.991 7.850 -9.364 1.00 65.50 197 GLY A N 1
ATOM 1450 C CA . GLY A 1 197 ? 1.429 9.195 -9.465 1.00 65.50 197 GLY A CA 1
ATOM 1451 C C . GLY A 1 197 ? 0.080 9.224 -10.197 1.00 65.50 197 GLY A C 1
ATOM 1452 O O . GLY A 1 197 ? -0.221 8.351 -11.011 1.00 65.50 197 GLY A O 1
ATOM 1453 N N . GLY A 1 198 ? -0.719 10.267 -9.954 1.00 55.81 198 GLY A N 1
ATOM 1454 C CA . GLY A 1 198 ? -1.989 10.481 -10.661 1.00 55.81 198 GLY A CA 1
ATOM 1455 C C . GLY A 1 198 ? -1.821 10.763 -12.165 1.00 55.81 198 GLY A C 1
ATOM 1456 O O . GLY A 1 198 ? -0.713 10.954 -12.663 1.00 55.81 198 GLY A O 1
ATOM 1457 N N . PHE A 1 199 ? -2.937 10.844 -12.897 1.00 47.38 199 PHE A N 1
ATOM 1458 C CA . PHE A 1 199 ? -2.996 11.037 -14.361 1.00 47.38 199 PHE A CA 1
ATOM 1459 C C . PHE A 1 199 ? -2.099 12.167 -14.911 1.00 47.38 199 PHE A C 1
ATOM 1461 O O . PHE A 1 199 ? -1.484 12.024 -15.966 1.00 47.38 199 PHE A O 1
ATOM 1468 N N . PHE A 1 200 ? -1.941 13.273 -14.177 1.00 46.12 200 PHE A N 1
ATOM 1469 C CA . PHE A 1 200 ? -1.068 14.384 -14.584 1.00 46.12 200 PHE A CA 1
ATOM 1470 C C . PHE A 1 200 ? 0.429 14.017 -14.610 1.00 46.12 200 PHE A C 1
ATOM 1472 O O . PHE A 1 200 ? 1.184 14.584 -15.399 1.00 46.12 200 PHE A O 1
ATOM 1479 N N . VAL A 1 201 ? 0.860 13.024 -13.821 1.00 53.28 201 VAL A N 1
ATOM 1480 C CA . VAL A 1 201 ? 2.218 12.450 -13.876 1.00 53.28 201 VAL A CA 1
ATOM 1481 C C . VAL A 1 201 ? 2.403 11.595 -15.133 1.00 53.28 201 VAL A C 1
ATOM 1483 O O . VAL A 1 201 ? 3.489 11.571 -15.704 1.00 53.28 201 VAL A O 1
ATOM 1486 N N . GLN A 1 202 ? 1.331 10.957 -15.616 1.00 48.19 202 GLN A N 1
ATOM 1487 C CA . GLN A 1 202 ? 1.352 10.141 -16.836 1.00 48.19 202 GLN A CA 1
ATOM 1488 C C . GLN A 1 202 ? 1.487 11.000 -18.110 1.00 48.19 202 GLN A C 1
ATOM 1490 O O . GLN A 1 202 ? 2.089 10.552 -19.081 1.00 48.19 202 GLN A O 1
ATOM 1495 N N . GLN A 1 203 ? 0.994 12.248 -18.106 1.00 39.84 203 GLN A N 1
ATOM 1496 C CA . GLN A 1 203 ? 1.063 13.157 -19.264 1.00 39.84 203 GLN A CA 1
ATOM 1497 C C . GLN A 1 203 ? 2.230 14.167 -19.237 1.00 39.84 203 GLN A C 1
ATOM 1499 O O . GLN A 1 203 ? 2.617 14.674 -20.287 1.00 39.84 203 GLN A O 1
ATOM 1504 N N . GLY A 1 204 ? 2.800 14.481 -18.067 1.00 40.97 204 GLY A N 1
ATOM 1505 C CA . GLY A 1 204 ? 3.688 15.643 -17.883 1.00 40.97 204 GLY A CA 1
ATOM 1506 C C . GLY A 1 204 ? 5.175 15.466 -18.225 1.00 40.97 204 GLY A C 1
ATOM 1507 O O . GLY A 1 204 ? 5.950 16.412 -18.068 1.00 40.97 204 GLY A O 1
ATOM 1508 N N . GLY A 1 205 ? 5.618 14.281 -18.655 1.00 42.19 205 GLY A N 1
ATOM 1509 C CA . GLY A 1 205 ? 7.054 14.014 -18.799 1.00 42.19 205 GLY A CA 1
ATOM 1510 C C . GLY A 1 205 ? 7.811 14.191 -17.463 1.00 42.19 205 GLY A C 1
ATOM 1511 O O . GLY A 1 205 ? 7.205 14.039 -16.403 1.00 42.19 205 GLY A O 1
ATOM 1512 N N . PRO A 1 206 ? 9.122 14.516 -17.462 1.00 38.81 206 PRO A N 1
ATOM 1513 C CA . PRO A 1 206 ? 9.978 14.508 -16.261 1.00 38.81 206 PRO A CA 1
ATOM 1514 C C . PRO A 1 206 ? 9.605 15.529 -15.163 1.00 38.81 206 PRO A C 1
ATOM 1516 O O . PRO A 1 206 ? 10.310 15.620 -14.162 1.00 38.81 206 PRO A O 1
ATOM 1519 N N . PHE A 1 207 ? 8.515 16.283 -15.334 1.00 38.91 207 PHE A N 1
ATOM 1520 C CA . PHE A 1 207 ? 8.025 17.310 -14.410 1.00 38.91 207 PHE A CA 1
ATOM 1521 C C . PHE A 1 207 ? 6.642 16.993 -13.812 1.00 38.91 207 PHE A C 1
ATOM 1523 O O . PHE A 1 207 ? 6.033 17.862 -13.190 1.00 38.91 207 PHE A O 1
ATOM 1530 N N . GLY A 1 208 ? 6.132 15.768 -13.993 1.00 39.88 208 GLY A N 1
ATOM 1531 C CA . GLY A 1 208 ? 4.943 15.295 -13.281 1.00 39.88 208 GLY A CA 1
ATOM 1532 C C . GLY A 1 208 ? 5.127 15.430 -11.767 1.00 39.88 208 GLY A C 1
ATOM 1533 O O . GLY A 1 208 ? 6.208 15.149 -11.255 1.00 39.88 208 GLY A O 1
ATOM 1534 N N . THR A 1 209 ? 4.090 15.900 -11.065 1.00 41.53 209 THR A N 1
ATOM 1535 C CA . THR A 1 209 ? 4.083 16.104 -9.606 1.00 41.53 209 THR A CA 1
ATOM 1536 C C . THR A 1 209 ? 4.796 14.970 -8.876 1.00 41.53 209 THR A C 1
ATOM 1538 O O . THR A 1 209 ? 4.519 13.801 -9.150 1.00 41.53 209 THR A O 1
ATOM 1541 N N . THR A 1 210 ? 5.696 15.328 -7.957 1.00 51.56 210 THR A N 1
ATOM 1542 C CA . THR A 1 210 ? 6.426 14.400 -7.085 1.00 51.56 210 THR A CA 1
ATOM 1543 C C . THR A 1 210 ? 5.497 13.304 -6.585 1.00 51.56 210 THR A C 1
ATOM 1545 O O . THR A 1 210 ? 4.457 13.615 -6.004 1.00 51.56 210 THR A O 1
ATOM 1548 N N . ASN A 1 211 ? 5.866 12.044 -6.838 1.00 63.91 211 ASN A N 1
ATOM 1549 C CA . ASN A 1 211 ? 5.227 10.877 -6.237 1.00 63.91 211 ASN A CA 1
ATOM 1550 C C . ASN A 1 211 ? 4.988 11.177 -4.740 1.00 63.91 211 ASN A C 1
ATOM 1552 O O . ASN A 1 211 ? 5.973 11.421 -4.035 1.00 63.91 211 ASN A O 1
ATOM 1556 N N . PRO A 1 212 ? 3.726 11.228 -4.265 1.00 66.00 212 PRO A N 1
ATOM 1557 C CA . PRO A 1 212 ? 3.438 11.588 -2.882 1.00 66.00 212 PRO A CA 1
ATOM 1558 C C . PRO A 1 212 ? 3.967 10.547 -1.892 1.00 66.00 212 PRO A C 1
ATOM 1560 O O . PRO A 1 212 ? 4.080 10.859 -0.714 1.00 66.00 212 PRO A O 1
ATOM 1563 N N . PHE A 1 213 ? 4.346 9.359 -2.360 1.00 82.62 213 PHE A N 1
ATOM 1564 C CA . PHE A 1 213 ? 4.937 8.295 -1.562 1.00 82.62 213 PHE A CA 1
ATOM 1565 C C . PHE A 1 213 ? 6.331 7.966 -2.105 1.00 82.62 213 PHE A C 1
ATOM 1567 O O . PHE A 1 213 ? 6.507 6.988 -2.836 1.00 82.62 213 PHE A O 1
ATOM 1574 N N . PRO A 1 214 ? 7.337 8.816 -1.848 1.00 76.44 214 PRO A N 1
ATOM 1575 C CA . PRO A 1 214 ? 8.689 8.584 -2.332 1.00 76.44 214 PRO A CA 1
ATOM 1576 C C . PRO A 1 214 ? 9.347 7.403 -1.604 1.00 76.44 214 PRO A C 1
ATOM 1578 O O . PRO A 1 214 ? 9.147 7.199 -0.412 1.00 76.44 214 PRO A O 1
ATOM 1581 N N . ALA A 1 215 ? 10.239 6.683 -2.293 1.00 75.06 215 ALA A N 1
ATOM 1582 C CA . ALA A 1 215 ? 11.053 5.626 -1.672 1.00 75.06 215 ALA A CA 1
ATOM 1583 C C . ALA A 1 215 ? 11.991 6.151 -0.559 1.00 75.06 215 ALA A C 1
ATOM 1585 O O . ALA A 1 215 ? 12.486 5.381 0.265 1.00 75.06 215 ALA A O 1
ATOM 1586 N N . VAL A 1 216 ? 12.263 7.461 -0.558 1.00 80.62 216 VAL A N 1
ATOM 1587 C CA . VAL A 1 216 ? 12.965 8.185 0.506 1.00 80.62 216 VAL A CA 1
ATOM 1588 C C . VAL A 1 216 ? 11.996 9.189 1.108 1.00 80.62 216 VAL A C 1
ATOM 1590 O O . VAL A 1 216 ? 11.550 10.096 0.407 1.00 80.62 216 VAL A O 1
ATOM 1593 N N . LEU A 1 217 ? 11.698 9.035 2.394 1.00 85.56 217 LEU A N 1
ATOM 1594 C CA . LEU A 1 217 ? 10.715 9.845 3.100 1.00 85.56 217 LEU A CA 1
ATOM 1595 C C . LEU A 1 217 ? 11.196 11.305 3.266 1.00 85.56 217 LEU A C 1
ATOM 1597 O O . LEU A 1 217 ? 12.410 11.548 3.302 1.00 85.56 217 LEU A O 1
ATOM 1601 N N . PRO A 1 218 ? 10.271 12.283 3.353 1.00 85.50 218 PRO A N 1
ATOM 1602 C CA . PRO A 1 218 ? 10.609 13.710 3.315 1.00 85.50 218 PRO A CA 1
ATOM 1603 C C . PRO A 1 218 ? 11.533 14.195 4.439 1.00 85.50 218 PRO A C 1
ATOM 1605 O O . PRO A 1 218 ? 12.417 15.020 4.200 1.00 85.50 218 PRO A O 1
ATOM 1608 N N . GLU A 1 219 ? 11.338 13.710 5.666 1.00 89.31 219 GLU A N 1
ATOM 1609 C CA . GLU A 1 219 ? 12.117 14.130 6.829 1.00 89.31 219 GLU A CA 1
ATOM 1610 C C . GLU A 1 219 ? 13.290 13.188 7.102 1.00 89.31 219 GLU A C 1
ATOM 1612 O O . GLU A 1 219 ? 13.197 11.965 6.976 1.00 89.31 219 GLU A O 1
ATOM 1617 N N . GLN A 1 220 ? 14.402 13.777 7.541 1.00 87.44 220 GLN A N 1
ATOM 1618 C CA . GLN A 1 220 ? 15.614 13.064 7.929 1.00 87.44 220 GLN A CA 1
ATOM 1619 C C . GLN A 1 220 ? 15.649 12.809 9.437 1.00 87.44 220 GLN A C 1
ATOM 1621 O O . GLN A 1 220 ? 15.253 13.661 10.231 1.00 87.44 220 GLN A O 1
ATOM 1626 N N . VAL A 1 221 ? 16.248 11.691 9.850 1.00 81.00 221 VAL A N 1
ATOM 1627 C CA . VAL A 1 221 ? 16.597 11.440 11.256 1.00 81.00 221 VAL A CA 1
ATOM 1628 C C . VAL A 1 221 ? 18.107 11.563 11.403 1.00 81.00 221 VAL A C 1
ATOM 1630 O O . VAL A 1 221 ? 18.869 10.861 10.741 1.00 81.00 221 VAL A O 1
ATOM 1633 N N . GLN A 1 222 ? 18.551 12.489 12.260 1.00 85.00 222 GLN A N 1
ATOM 1634 C CA . GLN A 1 222 ? 19.976 12.755 12.515 1.00 85.00 222 GLN A CA 1
ATOM 1635 C C . GLN A 1 222 ? 20.777 13.068 11.232 1.00 85.00 222 GLN A C 1
ATOM 1637 O O . GLN A 1 222 ? 21.903 12.602 11.056 1.00 85.00 222 GLN A O 1
ATOM 1642 N N . GLY A 1 223 ? 20.180 13.834 10.310 1.00 84.75 223 GLY A N 1
ATOM 1643 C CA . GLY A 1 223 ? 20.804 14.216 9.036 1.00 84.75 223 GLY A CA 1
ATOM 1644 C C . GLY A 1 223 ? 20.897 13.087 8.001 1.00 84.75 223 GLY A C 1
ATOM 1645 O O . GLY A 1 223 ? 21.586 13.236 6.994 1.00 84.75 223 GLY A O 1
ATOM 1646 N N . LYS A 1 224 ? 20.240 11.944 8.243 1.00 84.88 224 LYS A N 1
ATOM 1647 C CA . LYS A 1 224 ? 20.187 10.809 7.315 1.00 84.88 224 LYS A CA 1
ATOM 1648 C C . LYS A 1 224 ? 18.796 10.674 6.713 1.00 84.88 224 LYS A C 1
ATOM 1650 O O . LYS A 1 224 ? 17.794 10.733 7.424 1.00 84.88 224 LYS A O 1
ATOM 1655 N N . SER A 1 225 ? 18.758 10.454 5.403 1.00 85.38 225 SER A N 1
ATOM 1656 C CA . SER A 1 225 ? 17.552 10.051 4.684 1.00 85.38 225 SER A CA 1
ATOM 1657 C C . SER A 1 225 ? 16.972 8.767 5.269 1.00 85.38 225 SER A C 1
ATOM 1659 O O . SER A 1 225 ? 17.715 7.844 5.607 1.00 85.38 225 SER A O 1
ATOM 1661 N N . ILE A 1 226 ? 15.647 8.708 5.348 1.00 84.38 226 ILE A N 1
ATOM 1662 C CA . ILE A 1 226 ? 14.909 7.533 5.805 1.00 84.38 226 ILE A CA 1
ATOM 1663 C C . ILE A 1 226 ? 14.292 6.890 4.570 1.00 84.38 226 ILE A C 1
ATOM 1665 O O . ILE A 1 226 ? 13.650 7.572 3.775 1.00 84.38 226 ILE A O 1
ATOM 1669 N N . SER A 1 227 ? 14.539 5.602 4.361 1.00 84.19 227 SER A N 1
ATOM 1670 C CA . SER A 1 227 ? 13.818 4.844 3.336 1.00 84.19 227 SER A CA 1
ATOM 1671 C C . SER A 1 227 ? 12.393 4.571 3.796 1.00 84.19 227 SER A C 1
ATOM 1673 O O . SER A 1 227 ? 12.093 4.697 4.981 1.00 84.19 227 SER A O 1
ATOM 1675 N N . GLU A 1 228 ? 11.528 4.179 2.872 1.00 86.00 228 GLU A N 1
ATOM 1676 C CA . GLU A 1 228 ? 10.219 3.652 3.238 1.00 86.00 228 GLU A CA 1
ATOM 1677 C C . GLU A 1 228 ? 10.317 2.589 4.348 1.00 86.00 228 GLU A C 1
ATOM 1679 O O . GLU A 1 228 ? 11.248 1.774 4.381 1.00 86.00 228 GLU A O 1
ATOM 1684 N N . VAL A 1 229 ? 9.363 2.626 5.277 1.00 88.75 229 VAL A N 1
ATOM 1685 C CA . VAL A 1 229 ? 9.315 1.738 6.433 1.00 88.75 229 VAL A CA 1
ATOM 1686 C C . VAL A 1 229 ? 8.097 0.830 6.341 1.00 88.75 229 VAL A C 1
ATOM 1688 O O . VAL A 1 229 ? 6.972 1.281 6.137 1.00 88.75 229 VAL A O 1
ATOM 1691 N N . TYR A 1 230 ? 8.336 -0.458 6.561 1.00 88.94 230 TYR A N 1
ATOM 1692 C CA . TYR A 1 230 ? 7.325 -1.505 6.492 1.00 88.94 230 TYR A CA 1
ATOM 1693 C C . TYR A 1 230 ? 6.937 -1.966 7.891 1.00 88.94 230 TYR A C 1
ATOM 1695 O O . TYR A 1 230 ? 7.784 -2.005 8.787 1.00 88.94 230 TYR A O 1
ATOM 1703 N N . THR A 1 231 ? 5.706 -2.449 8.035 1.00 89.69 231 THR A N 1
ATOM 1704 C CA . THR A 1 231 ? 5.100 -2.992 9.258 1.00 89.69 231 THR A CA 1
ATOM 1705 C C . THR A 1 231 ? 4.678 -1.950 10.286 1.00 89.69 231 THR A C 1
ATOM 1707 O O . THR A 1 231 ? 5.349 -0.950 10.553 1.00 89.69 231 THR A O 1
ATOM 1710 N N . TRP A 1 232 ? 3.583 -2.267 10.964 1.00 91.44 232 TRP A N 1
ATOM 1711 C CA . TRP A 1 232 ? 2.986 -1.508 12.044 1.00 91.44 232 TRP A CA 1
ATOM 1712 C C . TRP A 1 232 ? 3.992 -1.076 13.103 1.00 91.44 232 TRP A C 1
ATOM 1714 O O . TRP A 1 232 ? 3.989 0.082 13.519 1.00 91.44 232 TRP A O 1
ATOM 1724 N N . LYS A 1 233 ? 4.844 -2.000 13.565 1.00 91.81 233 LYS A N 1
ATOM 1725 C CA . LYS A 1 233 ? 5.782 -1.719 14.659 1.00 91.81 233 LYS A CA 1
ATOM 1726 C C . LYS A 1 233 ? 6.789 -0.640 14.264 1.00 91.81 233 LYS A C 1
ATOM 1728 O O . LYS A 1 233 ? 7.084 0.234 15.074 1.00 91.81 233 LYS A O 1
ATOM 1733 N N . SER A 1 234 ? 7.315 -0.698 13.046 1.00 90.81 234 SER A N 1
ATOM 1734 C CA . SER A 1 234 ? 8.308 0.270 12.574 1.00 90.81 234 SER A CA 1
ATOM 1735 C C . SER A 1 234 ? 7.681 1.592 12.127 1.00 90.81 234 SER A C 1
ATOM 1737 O O . SER A 1 234 ? 8.348 2.619 12.151 1.00 90.81 234 SER A O 1
ATOM 1739 N N . ILE A 1 235 ? 6.399 1.593 11.758 1.00 93.69 235 ILE A N 1
ATOM 1740 C CA . ILE A 1 235 ? 5.660 2.822 11.451 1.00 93.69 235 ILE A CA 1
ATOM 1741 C C . ILE A 1 235 ? 5.273 3.549 12.747 1.00 93.69 235 ILE A C 1
ATOM 1743 O O . ILE A 1 235 ? 5.649 4.700 12.950 1.00 93.69 235 ILE A O 1
ATOM 1747 N N . SER A 1 236 ? 4.564 2.863 13.647 1.00 94.00 236 SER A N 1
ATOM 1748 C CA . SER A 1 236 ? 3.970 3.454 14.858 1.00 94.00 236 SER A CA 1
ATOM 1749 C C . SER A 1 236 ? 4.924 3.528 16.055 1.00 94.00 236 SER A C 1
ATOM 1751 O O . SER A 1 236 ? 4.653 4.225 17.032 1.00 94.00 236 SER A O 1
ATOM 1753 N N . GLY A 1 237 ? 6.003 2.740 16.043 1.00 93.00 237 GLY A N 1
ATOM 1754 C CA . GLY A 1 237 ? 6.850 2.493 17.211 1.00 93.00 237 GLY A CA 1
ATOM 1755 C C . GLY A 1 237 ? 6.203 1.617 18.291 1.00 93.00 237 GLY A C 1
ATOM 1756 O O . GLY A 1 237 ? 6.821 1.384 19.327 1.00 93.00 237 GLY A O 1
ATOM 1757 N N . LYS A 1 238 ? 4.970 1.130 18.102 1.00 91.88 238 LYS A N 1
ATOM 1758 C CA . LYS A 1 238 ? 4.209 0.401 19.128 1.00 91.88 238 LYS A CA 1
ATOM 1759 C C . LYS A 1 238 ? 4.326 -1.111 18.985 1.00 91.88 238 LYS A C 1
ATOM 1761 O O . LYS A 1 238 ? 4.532 -1.661 17.904 1.00 91.88 238 LYS A O 1
ATOM 1766 N N . THR A 1 239 ? 4.122 -1.805 20.100 1.00 90.50 239 THR A N 1
ATOM 1767 C CA . THR A 1 239 ? 3.901 -3.257 20.087 1.00 90.50 239 THR A CA 1
ATOM 1768 C C . THR A 1 239 ? 2.422 -3.550 19.855 1.00 90.50 239 THR A C 1
ATOM 1770 O O . THR A 1 239 ? 1.570 -2.902 20.452 1.00 90.50 239 THR A O 1
ATOM 1773 N N . VAL A 1 240 ? 2.108 -4.547 19.023 1.00 89.50 240 VAL A N 1
ATOM 1774 C CA . VAL A 1 240 ? 0.720 -4.950 18.740 1.00 89.50 240 VAL A CA 1
ATOM 1775 C C . VAL A 1 240 ? -0.053 -5.221 20.037 1.00 89.50 240 VAL A C 1
ATOM 1777 O O . VAL A 1 240 ? 0.381 -6.000 20.885 1.00 89.50 240 VAL A O 1
ATOM 1780 N N . GLY A 1 241 ? -1.218 -4.588 20.172 1.00 89.19 241 GLY A N 1
ATOM 1781 C CA . GLY A 1 241 ? -2.102 -4.689 21.332 1.00 89.19 241 GLY A CA 1
ATOM 1782 C C . GLY A 1 241 ? -1.676 -3.857 22.540 1.00 89.19 241 GLY A C 1
ATOM 1783 O O . GLY A 1 241 ? -2.288 -4.008 23.598 1.00 89.19 241 GLY A O 1
ATOM 1784 N N . SER A 1 242 ? -0.657 -3.005 22.401 1.00 89.88 242 SER A N 1
ATOM 1785 C CA . SER A 1 242 ? -0.184 -2.113 23.456 1.00 89.88 242 SER A CA 1
ATOM 1786 C C . SER A 1 242 ? -0.057 -0.674 22.950 1.00 89.88 242 SER A C 1
ATOM 1788 O O . SER A 1 242 ? 0.623 -0.439 21.950 1.00 89.88 242 SER A O 1
ATOM 1790 N N . PRO A 1 243 ? -0.613 0.317 23.669 1.00 87.88 243 PRO A N 1
ATOM 1791 C CA . PRO A 1 243 ? -0.440 1.724 23.314 1.00 87.88 243 PRO A CA 1
ATOM 1792 C C . PRO A 1 243 ? 0.981 2.227 23.602 1.00 87.88 243 PRO A C 1
ATOM 1794 O O . PRO A 1 243 ? 1.336 3.340 23.214 1.00 87.88 243 PRO A O 1
ATOM 1797 N N . THR A 1 244 ? 1.794 1.440 24.314 1.00 87.56 244 THR A N 1
ATOM 1798 C CA . THR A 1 244 ? 3.159 1.804 24.684 1.00 87.56 244 THR A CA 1
ATOM 1799 C C . THR A 1 244 ? 4.075 1.785 23.465 1.00 87.56 244 THR A C 1
ATOM 1801 O O . THR A 1 244 ? 4.235 0.759 22.800 1.00 87.56 244 THR A O 1
ATOM 1804 N N . VAL A 1 245 ? 4.722 2.924 23.224 1.00 85.88 245 VAL A N 1
ATOM 1805 C CA . VAL A 1 245 ? 5.823 3.044 22.267 1.00 85.88 245 VAL A CA 1
ATOM 1806 C C . VAL A 1 245 ? 7.029 2.283 22.818 1.00 85.88 245 VAL A C 1
ATOM 1808 O O . VAL A 1 245 ? 7.455 2.515 23.950 1.00 85.88 245 VAL A O 1
ATOM 1811 N N . ASP A 1 246 ? 7.562 1.356 22.029 1.00 84.06 246 ASP A N 1
ATOM 1812 C CA . ASP A 1 246 ? 8.822 0.679 22.313 1.00 8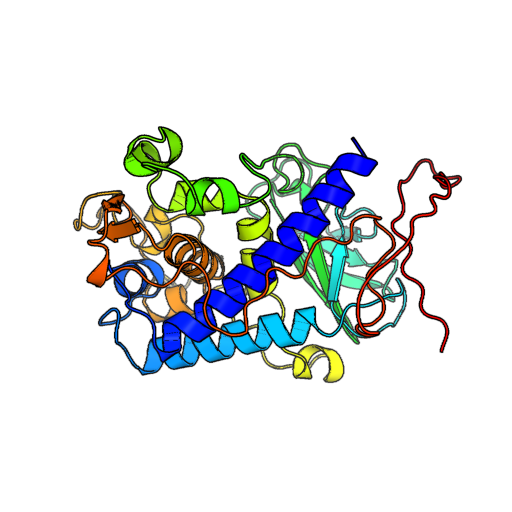4.06 246 ASP A CA 1
ATOM 1813 C C . ASP A 1 246 ? 9.957 1.702 22.138 1.00 84.06 246 ASP A C 1
ATOM 1815 O O . ASP A 1 246 ? 10.175 2.167 21.018 1.00 84.06 246 ASP A O 1
ATOM 1819 N N . PRO A 1 247 ? 10.697 2.064 23.204 1.00 79.69 247 PRO A N 1
ATOM 1820 C CA . PRO A 1 247 ? 11.748 3.080 23.128 1.00 79.69 247 PRO A CA 1
ATOM 1821 C C . PRO A 1 247 ? 12.898 2.693 22.186 1.00 79.69 247 PRO A C 1
ATOM 1823 O O . PRO A 1 247 ? 13.706 3.548 21.831 1.00 79.69 247 PRO A O 1
ATOM 1826 N N . ASN A 1 248 ? 12.981 1.420 21.784 1.00 79.31 248 ASN A N 1
ATOM 1827 C CA . ASN A 1 248 ? 13.979 0.919 20.842 1.00 79.31 248 ASN A CA 1
ATOM 1828 C C . ASN A 1 248 ? 13.431 0.745 19.419 1.00 79.31 248 ASN A C 1
ATOM 1830 O O . ASN A 1 248 ? 14.184 0.346 18.530 1.00 79.31 248 ASN A O 1
ATOM 1834 N N . SER A 1 249 ? 12.140 0.996 19.188 1.00 76.56 249 SER A N 1
ATOM 1835 C CA . SER A 1 249 ? 11.557 0.943 17.851 1.00 76.56 249 SER A CA 1
ATOM 1836 C C . SER A 1 249 ? 11.583 2.339 17.234 1.00 76.56 249 SER A C 1
ATOM 1838 O O . SER A 1 249 ? 11.080 3.277 17.856 1.00 76.56 249 SER A O 1
ATOM 1840 N N . PRO A 1 250 ? 12.138 2.518 16.022 1.00 76.56 250 PRO A N 1
ATOM 1841 C CA . PRO A 1 250 ? 11.953 3.771 15.310 1.00 76.56 250 PRO A CA 1
ATOM 1842 C C . PRO A 1 250 ? 10.452 3.942 15.047 1.00 76.56 250 PRO A C 1
ATOM 1844 O O . PRO A 1 250 ? 9.806 3.009 14.576 1.00 76.56 250 PRO A O 1
ATOM 1847 N N . ALA A 1 251 ? 9.904 5.099 15.408 1.00 87.69 251 ALA A N 1
ATOM 1848 C CA . ALA A 1 251 ? 8.573 5.529 15.001 1.00 87.69 251 ALA A CA 1
ATOM 1849 C C . ALA A 1 251 ? 8.740 6.586 13.910 1.00 87.69 251 ALA A C 1
ATOM 1851 O O . ALA A 1 251 ? 9.638 7.433 14.003 1.00 87.69 251 ALA A O 1
ATOM 1852 N N . LEU A 1 252 ? 7.891 6.551 12.887 1.00 91.81 252 LEU A N 1
ATOM 1853 C CA . LEU A 1 252 ? 7.840 7.634 11.917 1.00 91.81 252 LEU A CA 1
ATOM 1854 C C . LEU A 1 252 ? 7.232 8.885 12.563 1.00 91.81 252 LEU A C 1
ATOM 1856 O O . LEU A 1 252 ? 6.331 8.806 13.398 1.00 91.81 252 LEU A O 1
ATOM 1860 N N . SER A 1 253 ? 7.720 10.055 12.156 1.00 91.88 253 SER A N 1
ATOM 1861 C CA . SER A 1 253 ? 6.993 11.304 12.378 1.00 91.88 253 SER A CA 1
ATOM 1862 C C . SER A 1 253 ? 5.674 11.285 11.603 1.00 91.88 25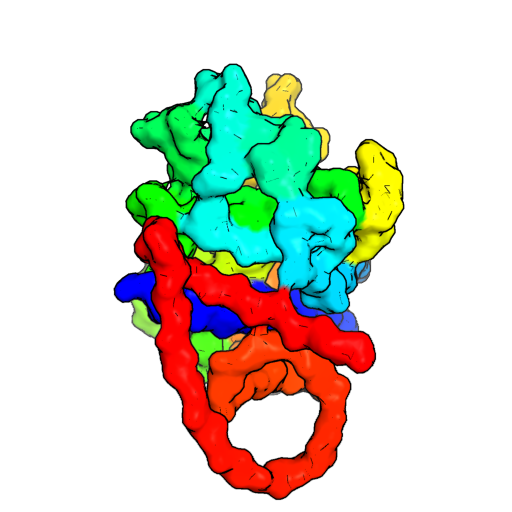3 SER A C 1
ATOM 1864 O O . SER A 1 253 ? 5.540 10.548 10.625 1.00 91.88 253 SER A O 1
ATOM 1866 N N . SER A 1 254 ? 4.713 12.125 11.990 1.00 90.94 254 SER A N 1
ATOM 1867 C CA . SER A 1 254 ? 3.445 12.262 11.258 1.00 90.94 254 SER A CA 1
ATOM 1868 C C . SER A 1 254 ? 3.664 12.621 9.785 1.00 90.94 254 SER A C 1
ATOM 1870 O O . SER A 1 254 ? 3.055 12.010 8.912 1.00 90.94 254 SER A O 1
ATOM 1872 N N . THR A 1 255 ? 4.600 13.530 9.487 1.00 91.31 255 THR A N 1
ATOM 1873 C CA . THR A 1 255 ? 4.984 13.868 8.109 1.00 91.31 255 THR A CA 1
ATOM 1874 C C . THR A 1 255 ? 5.434 12.625 7.343 1.00 91.31 255 THR A C 1
ATOM 1876 O O . THR A 1 255 ? 4.885 12.310 6.293 1.00 91.31 255 THR A O 1
ATOM 1879 N N . ASN A 1 256 ? 6.404 11.872 7.865 1.00 92.94 256 ASN A N 1
ATOM 1880 C CA . ASN A 1 256 ? 6.913 10.695 7.163 1.00 92.94 256 ASN A CA 1
ATOM 1881 C C . ASN A 1 256 ? 5.863 9.585 7.043 1.00 92.94 256 ASN A C 1
ATOM 1883 O O . ASN A 1 256 ? 5.794 8.933 6.007 1.00 92.94 256 ASN A O 1
ATOM 1887 N N . ALA A 1 257 ? 5.026 9.402 8.063 1.00 93.62 257 ALA A N 1
ATOM 1888 C CA . ALA A 1 257 ? 3.953 8.417 8.083 1.00 93.62 257 ALA A CA 1
ATOM 1889 C C . ALA A 1 257 ? 2.878 8.690 7.011 1.00 93.62 257 ALA A C 1
ATOM 1891 O O . ALA A 1 257 ? 2.411 7.757 6.360 1.00 93.62 257 ALA A O 1
ATOM 1892 N N . LEU A 1 258 ? 2.540 9.961 6.762 1.00 91.56 258 LEU A N 1
ATOM 1893 C CA . LEU A 1 258 ? 1.615 10.377 5.695 1.00 91.56 258 LEU A CA 1
ATOM 1894 C C . LEU A 1 258 ? 2.159 10.134 4.281 1.00 91.56 258 LEU A C 1
ATOM 1896 O O . LEU A 1 258 ? 1.379 9.983 3.343 1.00 91.56 258 LEU A O 1
ATOM 1900 N N . HIS A 1 259 ? 3.483 10.077 4.140 1.00 90.38 259 HIS A N 1
ATOM 1901 C CA . HIS A 1 259 ? 4.194 9.864 2.879 1.00 90.38 259 HIS A CA 1
ATOM 1902 C C . HIS A 1 259 ? 4.756 8.433 2.734 1.00 90.38 259 HIS A C 1
ATOM 1904 O O . HIS A 1 259 ? 5.535 8.166 1.820 1.00 90.38 259 HIS A O 1
ATOM 1910 N N . ASN A 1 260 ? 4.358 7.505 3.611 1.00 93.06 260 ASN A N 1
ATOM 1911 C CA . ASN A 1 260 ? 4.781 6.102 3.615 1.00 93.06 260 ASN A CA 1
ATOM 1912 C C . ASN A 1 260 ? 3.688 5.215 2.982 1.00 93.06 260 ASN A C 1
ATOM 1914 O O . ASN A 1 260 ? 2.544 5.232 3.448 1.00 93.06 260 ASN A O 1
ATOM 1918 N N . ALA A 1 261 ? 3.981 4.459 1.914 1.00 93.69 261 ALA A N 1
ATOM 1919 C CA . ALA A 1 261 ? 2.934 3.727 1.189 1.00 93.69 261 ALA A CA 1
ATOM 1920 C C . ALA A 1 261 ? 2.395 2.549 2.005 1.00 93.69 261 ALA A C 1
ATOM 1922 O O . ALA A 1 261 ? 1.186 2.305 2.005 1.00 93.69 261 ALA A O 1
ATOM 1923 N N . ASP A 1 262 ? 3.251 1.864 2.769 1.00 94.75 262 ASP A N 1
ATOM 1924 C CA . ASP A 1 262 ? 2.816 0.782 3.664 1.00 94.75 262 ASP A CA 1
ATOM 1925 C C . ASP A 1 262 ? 1.838 1.274 4.747 1.00 94.75 262 ASP A C 1
ATOM 1927 O O . ASP A 1 262 ? 0.863 0.589 5.058 1.00 94.75 262 ASP A O 1
ATOM 1931 N N . SER A 1 263 ? 2.005 2.508 5.238 1.00 96.56 263 SER A N 1
ATOM 1932 C CA . SER A 1 263 ? 1.051 3.128 6.167 1.00 96.56 263 SER A CA 1
ATOM 1933 C C . SER A 1 263 ? -0.350 3.232 5.568 1.00 96.56 263 SER A C 1
ATOM 1935 O O . SER A 1 263 ? -1.339 2.851 6.200 1.00 96.56 263 SER A O 1
ATOM 1937 N N . MET A 1 264 ? -0.448 3.714 4.327 1.00 96.19 264 MET A N 1
ATOM 1938 C CA . MET A 1 264 ? -1.729 3.850 3.634 1.00 96.19 264 MET A CA 1
ATOM 1939 C C . MET A 1 264 ? -2.316 2.494 3.230 1.00 96.19 264 MET A C 1
ATOM 1941 O O . MET A 1 264 ? -3.526 2.288 3.351 1.00 96.19 264 MET A O 1
ATOM 1945 N N . ALA A 1 265 ? -1.481 1.549 2.793 1.00 96.69 265 ALA A N 1
ATOM 1946 C CA . ALA A 1 265 ? -1.922 0.209 2.418 1.00 96.69 265 ALA A CA 1
ATOM 1947 C C . ALA A 1 265 ? -2.473 -0.570 3.623 1.00 96.69 265 ALA A C 1
ATOM 1949 O O . ALA A 1 265 ? -3.552 -1.160 3.524 1.00 96.69 265 ALA A O 1
ATOM 1950 N N . LEU A 1 266 ? -1.797 -0.517 4.777 1.00 97.19 266 LEU A N 1
ATOM 1951 C CA . LEU A 1 266 ? -2.268 -1.120 6.028 1.00 97.19 266 LEU A CA 1
ATOM 1952 C C . LEU A 1 266 ? -3.544 -0.449 6.545 1.00 97.19 266 LEU A C 1
ATOM 1954 O O . LEU A 1 266 ? -4.465 -1.149 6.978 1.00 97.19 266 LEU A O 1
ATOM 1958 N N . LEU A 1 267 ? -3.643 0.884 6.451 1.00 97.25 267 LEU A N 1
ATOM 1959 C CA . LEU A 1 267 ? -4.872 1.608 6.781 1.00 97.25 267 LEU A CA 1
ATOM 1960 C C . LEU A 1 267 ? -6.026 1.119 5.903 1.00 97.25 267 LEU A C 1
ATOM 1962 O O . LEU A 1 267 ? -7.096 0.779 6.412 1.00 97.25 267 LEU A O 1
ATOM 1966 N N . GLY A 1 268 ? -5.792 1.035 4.592 1.00 95.38 268 GLY A N 1
ATOM 1967 C CA . GLY A 1 268 ? -6.761 0.553 3.621 1.00 95.38 268 GLY A CA 1
ATOM 1968 C C . GLY A 1 268 ? -7.229 -0.858 3.900 1.00 95.38 268 GLY A C 1
ATOM 1969 O O . GLY A 1 268 ? -8.430 -1.099 4.016 1.00 95.38 268 GLY A O 1
ATOM 1970 N N . ALA A 1 269 ? -6.284 -1.771 4.090 1.00 94.69 269 ALA A N 1
ATOM 1971 C CA . ALA A 1 269 ? -6.554 -3.155 4.430 1.00 94.69 269 ALA A CA 1
ATOM 1972 C C . ALA A 1 269 ? -7.376 -3.274 5.723 1.00 94.69 269 ALA A C 1
ATOM 1974 O O . ALA A 1 269 ? -8.391 -3.974 5.757 1.00 94.69 269 ALA A O 1
ATOM 1975 N N . GLY A 1 270 ? -6.976 -2.559 6.780 1.00 94.56 270 GLY A N 1
ATOM 1976 C CA . GLY A 1 270 ? -7.657 -2.581 8.072 1.00 94.56 270 GLY A CA 1
ATOM 1977 C C . GLY A 1 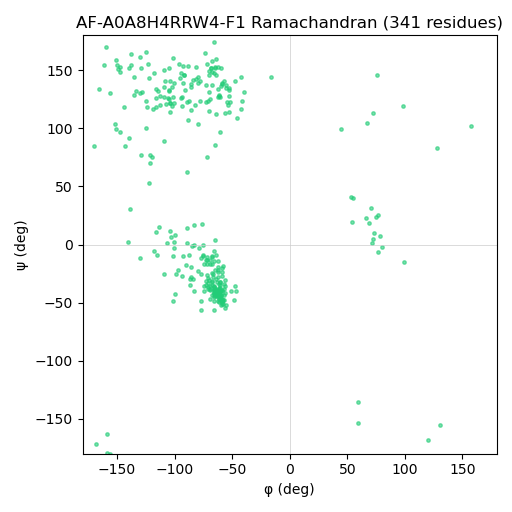270 ? -9.062 -1.990 8.003 1.00 94.56 270 GLY A C 1
ATOM 1978 O O . GLY A 1 270 ? -9.992 -2.486 8.641 1.00 94.56 270 GLY A O 1
ATOM 1979 N N . TRP A 1 271 ? -9.253 -0.961 7.181 1.00 93.19 271 TRP A N 1
ATOM 1980 C CA . TRP A 1 271 ? -10.562 -0.384 6.915 1.00 93.19 271 TRP A CA 1
ATOM 1981 C C . TRP A 1 271 ? -11.462 -1.288 6.084 1.00 93.19 271 TRP A C 1
ATOM 1983 O O . TRP A 1 271 ? -12.673 -1.296 6.319 1.00 93.19 271 TRP A O 1
ATOM 1993 N N . TYR A 1 272 ? -10.871 -2.063 5.179 1.00 91.56 272 TYR A N 1
ATOM 1994 C CA . TYR A 1 272 ? -11.524 -3.012 4.291 1.00 91.56 272 TYR A CA 1
ATOM 1995 C C . TYR A 1 272 ? -11.946 -4.311 4.999 1.00 91.56 272 TYR A C 1
ATOM 1997 O O . TYR A 1 272 ? -12.228 -5.288 4.324 1.00 91.56 272 TYR A O 1
ATOM 2005 N N . VAL A 1 273 ? -12.044 -4.363 6.331 1.00 89.50 273 VAL A N 1
ATOM 2006 C CA . VAL A 1 273 ? -12.623 -5.499 7.076 1.00 89.50 273 VAL A CA 1
ATOM 2007 C C . VAL A 1 273 ? -13.687 -5.006 8.079 1.00 89.50 273 VAL A C 1
ATOM 2009 O O . VAL A 1 273 ? -13.431 -4.905 9.276 1.00 89.50 273 VAL A O 1
ATOM 2012 N N . PRO A 1 274 ? -14.908 -4.671 7.614 1.00 82.88 274 PRO A N 1
ATOM 2013 C CA . PRO A 1 274 ? -15.872 -3.827 8.341 1.00 82.88 274 PRO A CA 1
ATOM 2014 C C . PRO A 1 274 ? -16.379 -4.362 9.685 1.00 82.88 274 PRO A C 1
ATOM 2016 O O . PRO A 1 274 ? -16.824 -3.578 10.523 1.00 82.88 274 PRO A O 1
ATOM 2019 N N . ALA A 1 275 ? -16.336 -5.679 9.898 1.00 84.56 275 ALA A N 1
ATOM 2020 C CA . ALA A 1 275 ? -16.737 -6.294 11.163 1.00 84.56 275 ALA A CA 1
ATOM 2021 C C . ALA A 1 275 ? -15.739 -6.027 12.308 1.00 84.56 275 ALA A C 1
ATOM 2023 O O . ALA A 1 275 ? -16.059 -6.251 13.485 1.00 84.56 275 ALA A O 1
ATOM 2024 N N . TYR A 1 276 ? -14.542 -5.540 11.971 1.00 88.00 276 TYR A N 1
ATOM 2025 C CA . TYR A 1 276 ? -13.427 -5.368 12.886 1.00 88.00 276 TYR A CA 1
ATOM 2026 C C . TYR A 1 276 ? -12.932 -3.922 12.925 1.00 88.00 276 TYR A C 1
ATOM 2028 O O . TYR A 1 276 ? -13.132 -3.124 12.011 1.00 88.00 276 TYR A O 1
ATOM 2036 N N . GLY A 1 277 ? -12.306 -3.595 14.046 1.00 88.81 277 GLY A N 1
ATOM 2037 C CA . GLY A 1 277 ? -11.593 -2.355 14.294 1.00 88.81 277 GLY A CA 1
ATOM 2038 C C . GLY A 1 277 ? -10.225 -2.702 14.855 1.00 88.81 277 GLY A C 1
ATOM 2039 O O . GLY A 1 277 ? -10.014 -3.815 15.346 1.00 88.81 277 GLY A O 1
ATOM 2040 N N . TRP A 1 278 ? -9.297 -1.762 14.785 1.00 92.19 278 TRP A N 1
ATOM 2041 C CA . TRP A 1 278 ? -7.907 -2.012 15.146 1.00 92.19 278 TRP A CA 1
ATOM 2042 C C . TRP A 1 278 ? -7.491 -1.026 16.220 1.00 92.19 278 TRP A C 1
ATOM 2044 O O . TRP A 1 278 ? -7.564 0.179 16.008 1.00 92.19 278 TRP A O 1
ATOM 2054 N N . VAL A 1 279 ? -7.126 -1.554 17.384 1.00 92.69 279 VAL A N 1
ATOM 2055 C CA . VAL A 1 279 ? -6.692 -0.760 18.536 1.00 92.69 279 VAL A CA 1
ATOM 2056 C C . VAL A 1 279 ? -5.270 -1.169 18.863 1.00 92.69 279 VAL A C 1
ATOM 2058 O O . VAL A 1 279 ? -5.031 -2.340 19.172 1.00 92.69 279 VAL A O 1
ATOM 2061 N N . ASP A 1 280 ? -4.343 -0.224 18.741 1.00 91.44 280 ASP A N 1
ATOM 2062 C CA . ASP A 1 280 ? -2.905 -0.434 18.903 1.00 91.44 280 ASP A CA 1
ATOM 2063 C C . ASP A 1 280 ? -2.403 -1.587 18.017 1.00 91.44 280 ASP A C 1
ATOM 2065 O O . ASP A 1 280 ? -1.653 -2.467 18.438 1.00 91.44 280 ASP A O 1
ATOM 2069 N N . GLY A 1 281 ? -2.915 -1.652 16.787 1.00 89.94 281 GLY A N 1
ATOM 2070 C CA . GLY A 1 281 ? -2.568 -2.672 15.797 1.00 89.94 281 GLY A CA 1
ATOM 2071 C C . GLY A 1 281 ? -3.220 -4.036 16.035 1.00 89.94 281 GLY A C 1
ATOM 2072 O O . GLY A 1 281 ? -3.117 -4.909 15.178 1.00 89.94 281 GLY A O 1
ATOM 2073 N N . ALA A 1 282 ? -3.927 -4.247 17.151 1.00 92.94 282 ALA A N 1
ATOM 2074 C CA . ALA A 1 282 ? -4.626 -5.498 17.445 1.00 92.94 282 ALA A CA 1
ATOM 2075 C C . ALA A 1 282 ? -6.086 -5.479 16.971 1.00 92.94 282 ALA A C 1
ATOM 2077 O O . ALA A 1 282 ? -6.822 -4.512 17.172 1.00 92.94 282 ALA A O 1
ATOM 2078 N N . CYS A 1 283 ? -6.536 -6.604 16.410 1.00 92.38 283 CYS A N 1
ATOM 2079 C CA . CYS A 1 283 ? -7.903 -6.778 15.925 1.00 92.38 283 CYS A CA 1
ATOM 2080 C C . CYS A 1 283 ? -8.916 -6.840 17.082 1.00 92.38 283 CYS A C 1
ATOM 2082 O O . CYS A 1 283 ? -8.777 -7.628 18.024 1.00 92.38 283 CYS A O 1
ATOM 2084 N N . LYS A 1 284 ? -9.996 -6.063 16.982 1.00 89.38 284 LYS A N 1
ATOM 2085 C CA . LYS A 1 284 ? -11.143 -6.045 17.900 1.00 89.38 284 LYS A CA 1
ATOM 2086 C C . LYS A 1 284 ? -12.440 -6.170 17.105 1.00 89.38 284 LYS A C 1
ATOM 2088 O O . LYS A 1 284 ? -12.522 -5.755 15.957 1.00 89.38 284 LYS A O 1
ATOM 2093 N N . THR A 1 285 ? -13.478 -6.734 17.714 1.00 83.44 285 THR A N 1
ATOM 2094 C CA . THR A 1 285 ? -14.822 -6.752 17.112 1.00 83.44 285 THR A CA 1
ATOM 2095 C C . THR A 1 285 ? -15.502 -5.408 17.266 1.00 83.44 285 THR A C 1
ATOM 2097 O O . THR A 1 285 ? -15.469 -4.815 18.346 1.00 83.44 285 THR A O 1
ATOM 2100 N N . VAL A 1 286 ? -16.213 -4.993 16.225 1.00 81.25 286 VAL A N 1
ATOM 2101 C CA . VAL A 1 286 ? -17.032 -3.782 16.231 1.00 81.25 286 VAL A CA 1
ATOM 2102 C C . VAL A 1 286 ? -18.494 -4.173 16.398 1.00 81.25 286 VAL A C 1
ATOM 2104 O O . VAL A 1 286 ? -18.978 -5.111 15.763 1.00 81.25 286 VAL A O 1
ATOM 2107 N N . LYS A 1 287 ? -19.222 -3.459 17.264 1.00 78.94 287 LYS A N 1
ATOM 2108 C CA . LYS A 1 287 ? -20.678 -3.631 17.393 1.00 78.94 287 LYS A CA 1
ATOM 2109 C C . LYS A 1 287 ? -21.337 -3.349 16.044 1.00 78.94 287 LYS A C 1
ATOM 2111 O O . LYS A 1 287 ? -20.993 -2.355 15.422 1.00 78.94 287 LYS A O 1
ATOM 2116 N N . LYS A 1 288 ? -22.327 -4.153 15.639 1.00 82.94 288 LYS A N 1
ATOM 2117 C CA . LYS A 1 288 ? -22.990 -4.051 14.322 1.00 82.94 288 LYS A CA 1
ATOM 2118 C C . LYS A 1 288 ? -23.399 -2.622 13.927 1.00 82.94 288 LYS A C 1
ATOM 2120 O O . LYS A 1 288 ? -23.207 -2.243 12.784 1.00 82.94 288 LYS A O 1
ATOM 2125 N N . ALA A 1 289 ? -23.898 -1.822 14.873 1.00 80.56 289 ALA A N 1
ATOM 2126 C CA . ALA A 1 289 ? -24.301 -0.430 14.636 1.00 80.56 289 ALA A CA 1
ATOM 2127 C C . ALA A 1 289 ? -23.147 0.518 14.245 1.00 80.56 289 ALA A C 1
ATOM 2129 O O . ALA A 1 289 ? -23.390 1.554 13.640 1.00 80.56 289 ALA A O 1
ATOM 2130 N N . ASN A 1 290 ? -21.908 0.159 14.584 1.00 79.12 290 ASN A N 1
ATOM 2131 C CA . ASN A 1 290 ? -20.705 0.952 14.331 1.00 79.12 290 ASN A CA 1
ATOM 2132 C C . ASN A 1 290 ? -19.851 0.356 13.200 1.00 79.12 290 ASN A C 1
ATOM 2134 O O . ASN A 1 290 ? -18.764 0.859 12.925 1.00 79.12 290 ASN A O 1
ATOM 2138 N N . GLN A 1 291 ? -20.293 -0.747 12.589 1.00 82.25 291 GLN A N 1
ATOM 2139 C CA . GLN A 1 291 ? -19.596 -1.346 11.457 1.00 82.25 291 GLN A CA 1
ATOM 2140 C C . GLN A 1 291 ? -19.812 -0.469 10.226 1.00 82.25 291 GLN A C 1
ATOM 2142 O O . GLN A 1 291 ? -20.922 -0.007 9.959 1.00 82.25 291 GLN A O 1
ATOM 2147 N N . SER A 1 292 ? -18.751 -0.262 9.450 1.00 80.25 292 SER A N 1
ATOM 2148 C CA . SER A 1 292 ? -18.918 0.198 8.073 1.00 80.25 292 SER A CA 1
ATOM 2149 C C . SER A 1 292 ? -19.709 -0.860 7.279 1.00 80.25 292 SER A C 1
ATOM 2151 O O . SER A 1 292 ? -19.663 -2.041 7.631 1.00 80.25 292 SER A O 1
ATOM 2153 N N . PRO A 1 293 ? -20.447 -0.493 6.222 1.00 79.81 293 PRO A N 1
ATOM 2154 C CA . PRO A 1 293 ? -21.138 -1.485 5.408 1.00 79.81 293 PRO A CA 1
ATOM 2155 C C . PRO A 1 293 ? -20.135 -2.408 4.699 1.00 79.81 293 PRO A C 1
ATOM 2157 O O . PRO A 1 293 ? -19.025 -2.001 4.371 1.00 79.81 293 PRO A O 1
ATOM 2160 N N . LEU A 1 294 ? -20.542 -3.646 4.400 1.00 80.12 294 LEU A N 1
ATOM 2161 C CA . LEU A 1 294 ? -19.739 -4.568 3.579 1.00 80.12 294 LEU A CA 1
ATOM 2162 C C . LEU A 1 294 ? -19.436 -4.018 2.184 1.00 80.12 294 LEU A C 1
ATOM 2164 O O . LEU A 1 294 ? -18.506 -4.476 1.535 1.00 80.12 294 LEU A O 1
ATOM 2168 N N . GLN A 1 295 ? -20.215 -3.056 1.717 1.00 77.56 295 GLN A N 1
ATOM 2169 C CA . GLN A 1 295 ? -20.078 -2.422 0.422 1.00 77.56 295 GLN A CA 1
ATOM 2170 C C . GLN A 1 295 ? -20.734 -1.050 0.540 1.00 77.56 295 GLN A C 1
ATOM 2172 O O . GLN A 1 295 ? -21.846 -0.956 1.057 1.00 77.56 295 GLN A O 1
ATOM 2177 N N . TYR A 1 296 ? -20.060 0.015 0.115 1.00 64.19 296 TYR A N 1
ATOM 2178 C CA . TYR A 1 296 ? -20.734 1.302 -0.049 1.00 64.19 296 TYR A CA 1
ATOM 2179 C C . TYR A 1 296 ? -21.468 1.333 -1.391 1.00 64.19 296 TYR A C 1
ATOM 2181 O O . TYR A 1 296 ? -21.045 0.681 -2.347 1.00 64.19 296 TYR A O 1
ATOM 2189 N N . ASP A 1 297 ? -22.539 2.117 -1.487 1.00 56.12 297 ASP A N 1
ATOM 2190 C CA . ASP A 1 297 ? -23.287 2.266 -2.737 1.00 56.12 297 ASP A CA 1
ATOM 2191 C C . ASP A 1 297 ? -22.359 2.655 -3.902 1.00 56.12 297 ASP A C 1
ATOM 2193 O O . ASP A 1 297 ? -21.494 3.532 -3.781 1.00 56.12 297 ASP A O 1
ATOM 2197 N N . GLY A 1 298 ? -22.519 1.959 -5.032 1.00 54.66 298 GLY A N 1
ATOM 2198 C CA . GLY A 1 298 ? -21.678 2.122 -6.222 1.00 54.66 298 GLY A CA 1
ATOM 2199 C C . GLY A 1 298 ? -20.323 1.400 -6.175 1.00 54.66 298 GLY A C 1
ATOM 2200 O O . GLY A 1 298 ? -19.607 1.426 -7.170 1.00 54.66 298 GLY A O 1
ATOM 2201 N N . GLN A 1 299 ? -19.965 0.721 -5.078 1.00 55.28 299 GLN A N 1
ATOM 2202 C CA . GLN A 1 299 ? -18.792 -0.161 -5.021 1.00 55.28 299 GLN A CA 1
ATOM 2203 C C . GLN A 1 299 ? -19.153 -1.580 -5.435 1.00 55.28 299 GLN A C 1
ATOM 2205 O O . GLN A 1 299 ? -19.068 -2.487 -4.619 1.00 55.28 299 GLN A O 1
ATOM 2210 N N . GLY A 1 300 ? -19.603 -1.830 -6.662 1.00 44.84 300 GLY A N 1
ATOM 2211 C CA . GLY A 1 300 ? -19.567 -3.216 -7.142 1.00 44.84 300 GLY A CA 1
ATOM 2212 C C . GLY A 1 300 ? -18.144 -3.758 -6.970 1.00 44.84 300 GLY A C 1
ATOM 2213 O O . GLY A 1 300 ? -17.203 -3.053 -7.331 1.00 44.84 300 GLY A O 1
ATOM 2214 N N . PHE A 1 301 ? -17.961 -4.985 -6.455 1.00 38.06 301 PHE A N 1
ATOM 2215 C CA . PHE A 1 301 ? -16.823 -5.750 -6.969 1.00 38.06 301 PHE A CA 1
ATOM 2216 C C . PHE A 1 301 ? -17.012 -5.702 -8.482 1.00 38.06 301 PHE A C 1
ATOM 2218 O O . PHE A 1 301 ? -18.104 -6.078 -8.926 1.00 38.06 301 PHE A O 1
ATOM 2225 N N . PRO A 1 302 ? -16.057 -5.202 -9.278 1.00 37.22 302 PRO A N 1
ATOM 2226 C CA .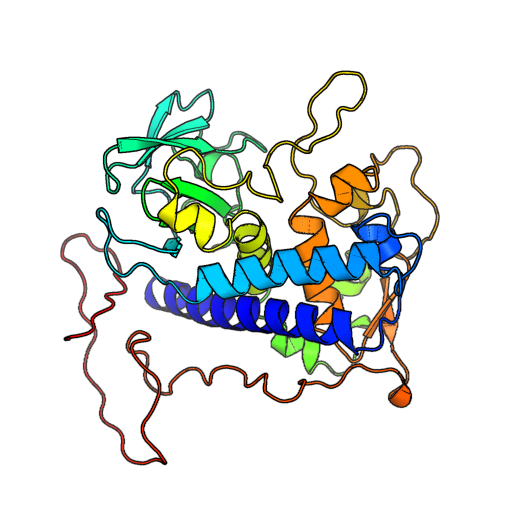 PRO A 1 302 ? -16.110 -5.513 -10.692 1.00 37.22 302 PRO A CA 1
ATOM 2227 C C . PRO A 1 302 ? -16.211 -7.038 -10.752 1.00 37.22 302 PRO A C 1
ATOM 2229 O O . PRO A 1 302 ? -15.344 -7.738 -10.225 1.00 37.22 302 PRO A O 1
ATOM 2232 N N . SER A 1 303 ? -17.340 -7.557 -11.237 1.00 31.97 303 SER A N 1
ATOM 2233 C CA . SER A 1 303 ? -17.515 -8.994 -11.398 1.00 31.97 303 SER A CA 1
ATOM 2234 C C . SER A 1 303 ? -16.332 -9.472 -12.227 1.00 31.97 303 SER A C 1
ATOM 2236 O O . SER A 1 303 ? -16.135 -8.970 -13.335 1.00 31.97 303 SER A O 1
ATOM 2238 N N . ALA A 1 304 ? -15.518 -10.380 -11.677 1.00 30.28 304 ALA A N 1
ATOM 2239 C CA . ALA A 1 304 ? -14.561 -11.108 -12.496 1.00 30.28 304 ALA A CA 1
ATOM 2240 C C . ALA A 1 304 ? -15.388 -11.738 -13.627 1.00 30.28 304 ALA A C 1
ATOM 2242 O O . ALA A 1 304 ? -16.381 -12.404 -13.316 1.00 30.28 304 ALA A O 1
ATOM 2243 N N . PRO A 1 305 ? -15.098 -11.465 -14.910 1.00 30.62 305 PRO A N 1
ATOM 2244 C CA . PRO A 1 305 ? -15.899 -12.029 -15.979 1.00 30.62 305 PRO A CA 1
ATOM 2245 C C . PRO A 1 305 ? -15.783 -13.548 -15.890 1.00 30.62 305 PRO A C 1
ATOM 2247 O O . PRO A 1 305 ? -14.674 -14.088 -15.864 1.00 30.62 305 PRO A O 1
ATOM 2250 N N . ASP A 1 306 ? -16.919 -14.240 -15.854 1.00 28.06 306 ASP A N 1
ATOM 2251 C CA . ASP A 1 306 ? -16.970 -15.675 -16.107 1.00 28.06 306 ASP A CA 1
ATOM 2252 C C . ASP A 1 306 ? -16.546 -15.901 -17.569 1.00 28.06 306 ASP A C 1
ATOM 2254 O O . ASP A 1 306 ? -17.365 -15.925 -18.486 1.00 28.06 306 ASP A O 1
ATOM 2258 N N . GLY A 1 307 ? -15.232 -15.989 -17.785 1.00 30.30 307 GLY A N 1
ATOM 2259 C CA . GLY A 1 307 ? -14.595 -16.031 -19.099 1.00 30.30 307 GLY A CA 1
ATOM 2260 C C . GLY A 1 307 ? -13.498 -14.978 -19.217 1.00 30.30 307 GLY A C 1
ATOM 2261 O O . GLY A 1 307 ? -13.724 -13.899 -19.753 1.00 30.30 307 GLY A O 1
ATOM 2262 N N . TYR A 1 308 ? -12.305 -15.306 -18.712 1.00 33.00 308 TYR A N 1
ATOM 2263 C CA . TYR A 1 308 ? -11.102 -14.476 -18.790 1.00 33.00 308 TYR A CA 1
ATOM 2264 C C . TYR A 1 308 ? -10.692 -14.213 -20.249 1.00 33.00 308 TYR A C 1
ATOM 2266 O O . TYR A 1 308 ? -10.000 -15.008 -20.880 1.00 33.00 308 TYR A O 1
ATOM 2274 N N . GLY A 1 309 ? -11.097 -13.058 -20.758 1.00 26.81 309 GLY A N 1
ATOM 2275 C CA . GLY A 1 309 ? -10.483 -12.339 -21.866 1.00 26.81 309 GLY A CA 1
ATOM 2276 C C . GLY A 1 309 ? -10.380 -10.886 -21.422 1.00 26.81 309 GLY A C 1
ATOM 2277 O O . GLY A 1 309 ? -11.321 -10.382 -20.818 1.00 26.81 309 GLY A O 1
ATOM 2278 N N . GLY A 1 310 ? -9.206 -10.280 -21.606 1.00 27.66 310 GLY A N 1
ATOM 2279 C CA . GLY A 1 310 ? -8.812 -9.000 -21.018 1.00 27.66 310 GLY A CA 1
ATOM 2280 C C . GLY A 1 310 ? -9.894 -7.920 -21.033 1.00 27.66 310 GLY A C 1
ATOM 2281 O O . GLY A 1 310 ? -10.679 -7.817 -21.971 1.00 27.66 310 GLY A O 1
ATOM 2282 N N . PHE A 1 311 ? -9.895 -7.120 -19.964 1.00 29.89 311 PHE A N 1
ATOM 2283 C CA . PHE A 1 311 ? -10.661 -5.888 -19.855 1.00 29.89 311 PHE A CA 1
ATOM 2284 C C . PHE A 1 311 ? -10.512 -5.076 -21.115 1.00 29.89 311 PHE A C 1
ATOM 2286 O O . PHE A 1 311 ? -9.455 -4.492 -21.320 1.00 29.89 311 PHE A O 1
ATOM 2293 N N . GLU A 1 312 ? -11.589 -5.009 -21.883 1.00 28.45 312 GLU A N 1
ATOM 2294 C CA . GLU A 1 312 ? -11.797 -3.932 -22.814 1.00 28.45 312 GLU A CA 1
ATOM 2295 C C . GLU A 1 312 ? -13.326 -3.720 -23.001 1.00 28.45 312 GLU A C 1
ATOM 2297 O O . GLU A 1 312 ? -14.034 -4.472 -23.661 1.00 28.45 312 GLU A O 1
ATOM 2302 N N . ASN A 1 313 ? -13.803 -2.643 -22.356 1.00 26.25 313 ASN A N 1
ATOM 2303 C CA . ASN A 1 313 ? -15.107 -1.944 -22.377 1.00 26.25 313 ASN A CA 1
ATOM 2304 C C . ASN A 1 313 ? -16.370 -2.566 -21.718 1.00 26.25 313 ASN A C 1
ATOM 2306 O O . ASN A 1 313 ? -16.987 -3.501 -22.211 1.00 26.25 313 ASN A O 1
ATOM 2310 N N . ILE A 1 314 ? -16.828 -1.901 -20.645 1.00 26.28 314 ILE A N 1
ATOM 2311 C CA . ILE A 1 314 ? -18.240 -1.784 -20.204 1.00 26.28 314 ILE A CA 1
ATOM 2312 C C . ILE A 1 314 ? -19.007 -1.102 -21.366 1.00 26.28 314 ILE A C 1
ATOM 2314 O O . ILE A 1 314 ? -18.456 -0.169 -21.941 1.00 26.28 314 ILE A O 1
ATOM 2318 N N . ASP A 1 315 ? -20.201 -1.448 -21.856 1.00 30.72 315 ASP A N 1
ATOM 2319 C CA . ASP A 1 315 ? -21.456 -2.038 -21.363 1.00 30.72 315 ASP A CA 1
ATOM 2320 C C . ASP A 1 315 ? -22.111 -2.802 -22.538 1.00 30.72 315 ASP A C 1
ATOM 2322 O O . ASP A 1 315 ? -21.881 -2.464 -23.700 1.00 30.72 315 ASP A O 1
ATOM 2326 N N . SER A 1 316 ? -22.997 -3.756 -22.267 1.00 27.22 316 SER A N 1
ATOM 2327 C CA . SER A 1 316 ? -24.273 -3.808 -23.002 1.00 27.22 316 SER A CA 1
ATOM 2328 C C . SER A 1 316 ? -25.216 -4.823 -22.363 1.00 27.22 316 SER A C 1
ATOM 2330 O O . SER A 1 316 ? -25.307 -5.974 -22.769 1.00 27.22 316 SER A O 1
ATOM 2332 N N . SER A 1 317 ? -25.932 -4.371 -21.335 1.00 28.92 317 SER A N 1
ATOM 2333 C CA . SER A 1 317 ? -27.292 -4.811 -20.995 1.00 28.92 317 SER A CA 1
ATOM 2334 C C . SER A 1 317 ? -27.586 -6.327 -21.040 1.00 28.92 317 SER A C 1
ATOM 2336 O O . SER A 1 317 ? -28.003 -6.843 -22.070 1.00 28.92 317 SER A O 1
ATOM 2338 N N . LEU A 1 318 ? -27.562 -6.973 -19.865 1.00 28.61 318 LEU A N 1
ATOM 2339 C CA . LEU A 1 318 ? -28.395 -8.145 -19.522 1.00 28.61 318 LEU A CA 1
ATOM 2340 C C . LEU A 1 318 ? -28.092 -9.452 -20.319 1.00 28.61 318 LEU A C 1
ATOM 2342 O O . LEU A 1 318 ? -28.510 -9.592 -21.458 1.00 28.61 318 LEU A O 1
ATOM 2346 N N . PHE A 1 319 ? -27.414 -10.425 -19.675 1.00 31.06 319 PHE A N 1
ATOM 2347 C CA . PHE A 1 319 ? -27.180 -11.857 -20.047 1.00 31.06 319 PHE A CA 1
ATOM 2348 C C . PHE A 1 319 ? -28.109 -12.448 -21.148 1.00 31.06 319 PHE A C 1
ATOM 2350 O O . PHE A 1 319 ? -29.309 -12.190 -21.030 1.00 31.06 319 PHE A O 1
ATOM 2357 N N . PRO A 1 320 ? -27.709 -13.358 -22.092 1.00 31.09 320 PRO A N 1
ATOM 2358 C CA . PRO A 1 320 ? -27.038 -14.652 -21.816 1.00 31.09 320 PRO A CA 1
ATOM 2359 C C . PRO A 1 320 ? -26.162 -15.274 -22.963 1.00 31.09 320 PRO A C 1
ATOM 2361 O O . PRO A 1 320 ? -26.096 -14.784 -24.080 1.00 31.09 320 PRO A O 1
ATOM 2364 N N . GLU A 1 321 ? -25.577 -16.446 -22.667 1.00 25.11 321 GLU A N 1
ATOM 2365 C CA . GLU A 1 321 ? -24.976 -17.475 -23.556 1.00 25.11 321 GLU A CA 1
ATOM 2366 C C . GLU A 1 321 ? -23.444 -17.522 -23.780 1.00 25.11 321 GLU A C 1
ATOM 2368 O O . GLU A 1 321 ? -22.790 -16.631 -24.309 1.00 25.11 321 GLU A O 1
ATOM 2373 N N . LYS A 1 322 ? -22.900 -18.681 -23.371 1.00 33.56 322 LYS A N 1
ATOM 2374 C CA . LYS A 1 322 ? -21.503 -19.145 -23.376 1.00 33.56 322 LYS A CA 1
ATOM 2375 C C . LYS A 1 322 ? -20.923 -19.305 -24.785 1.00 33.56 322 LYS A C 1
ATOM 2377 O O . LYS A 1 322 ? -21.629 -19.805 -25.658 1.00 33.56 322 LYS A O 1
ATOM 2382 N N . ARG A 1 323 ? -19.595 -19.146 -24.929 1.00 23.86 323 ARG A N 1
ATOM 2383 C CA . ARG A 1 323 ? -18.729 -20.007 -25.776 1.00 23.86 323 ARG A CA 1
ATOM 2384 C C . ARG A 1 323 ? -17.234 -19.798 -25.475 1.00 23.86 323 ARG A C 1
ATOM 2386 O O . ARG A 1 323 ? -16.768 -18.675 -25.366 1.00 23.86 323 ARG A O 1
ATOM 2393 N N . ALA A 1 324 ? -16.515 -20.912 -25.331 1.00 30.38 324 ALA A N 1
ATOM 2394 C CA . ALA A 1 324 ? -15.098 -21.028 -24.968 1.00 30.38 324 ALA A CA 1
ATOM 2395 C C . ALA A 1 324 ? -14.177 -21.062 -26.199 1.00 30.38 324 ALA A C 1
ATOM 2397 O O . ALA A 1 324 ? -14.579 -21.690 -27.177 1.00 30.38 324 ALA A O 1
ATOM 2398 N N . ILE A 1 325 ? -12.953 -20.499 -26.135 1.00 27.67 325 ILE A N 1
ATOM 2399 C CA . ILE A 1 325 ? -11.848 -20.752 -27.096 1.00 27.67 325 ILE A CA 1
ATOM 2400 C C . ILE A 1 325 ? -10.456 -20.682 -26.404 1.00 27.67 325 ILE A C 1
ATOM 2402 O O . ILE A 1 325 ? -10.297 -20.031 -25.378 1.00 27.67 325 ILE A O 1
ATOM 2406 N N . ASN A 1 326 ? -9.505 -21.416 -27.000 1.00 28.25 326 ASN A N 1
ATOM 2407 C CA . ASN A 1 326 ? -8.257 -22.042 -26.530 1.00 28.25 326 ASN A CA 1
ATOM 2408 C C . ASN A 1 326 ? -7.029 -21.164 -26.194 1.00 28.25 326 ASN A C 1
ATOM 2410 O O . ASN A 1 326 ? -6.787 -20.129 -26.814 1.00 28.25 326 ASN A O 1
ATOM 2414 N N . ASP A 1 327 ? -6.183 -21.722 -25.317 1.00 30.42 327 ASP A N 1
ATOM 2415 C CA . ASP A 1 327 ? -4.841 -21.262 -24.931 1.00 30.42 327 ASP A CA 1
ATOM 2416 C C . ASP A 1 327 ? -3.855 -21.165 -26.113 1.00 30.42 327 ASP A C 1
ATOM 2418 O O . ASP A 1 327 ? -3.763 -22.073 -26.944 1.00 30.42 327 ASP A O 1
ATOM 2422 N N . TRP A 1 328 ? -3.042 -20.100 -26.143 1.00 33.41 328 TRP A N 1
ATOM 2423 C CA . TRP A 1 328 ? -1.890 -19.981 -27.045 1.00 33.41 328 TRP A CA 1
ATOM 2424 C C . TRP A 1 328 ? -0.600 -19.709 -26.262 1.00 33.41 328 TRP A C 1
ATOM 2426 O O . TRP A 1 328 ? -0.496 -18.737 -25.514 1.00 33.41 328 TRP A O 1
ATOM 2436 N N . GLN A 1 329 ? 0.392 -20.579 -26.450 1.00 33.44 329 GLN A N 1
ATOM 2437 C CA . GLN A 1 329 ? 1.707 -20.522 -25.813 1.00 33.44 329 GLN A CA 1
ATOM 2438 C C . GLN A 1 329 ? 2.697 -19.799 -26.742 1.00 33.44 329 GLN A C 1
ATOM 2440 O O . GLN A 1 329 ? 2.836 -20.164 -27.909 1.00 33.44 329 GLN A O 1
ATOM 2445 N N . GLY A 1 330 ? 3.378 -18.762 -26.243 1.00 39.59 330 GLY A N 1
ATOM 2446 C CA . GLY A 1 330 ? 4.388 -18.033 -27.014 1.00 39.59 330 GLY A CA 1
ATOM 2447 C C . GLY A 1 330 ? 5.646 -18.869 -27.286 1.00 39.59 330 GLY A C 1
ATOM 2448 O O . GLY A 1 330 ? 6.024 -19.726 -26.489 1.00 39.59 330 GLY A O 1
ATOM 2449 N N . SER A 1 331 ? 6.334 -18.585 -28.396 1.00 36.06 331 SER A N 1
ATOM 2450 C CA . SER A 1 331 ? 7.531 -19.303 -28.873 1.00 36.06 331 SER A CA 1
ATOM 2451 C C . SER A 1 331 ? 8.782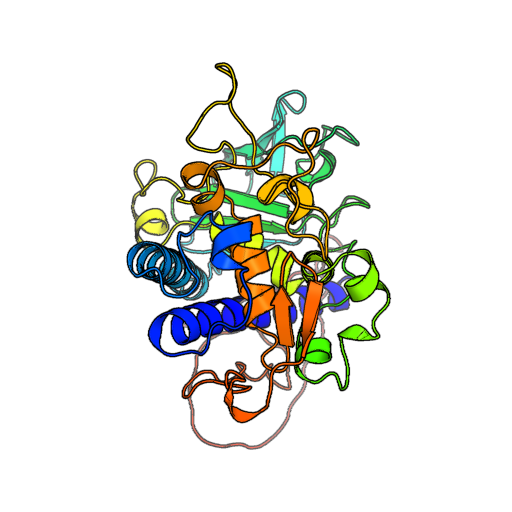 -19.179 -27.985 1.00 36.06 331 SER A C 1
ATOM 2453 O O . SER A 1 331 ? 9.792 -19.815 -28.266 1.00 36.06 331 SER A O 1
ATOM 2455 N N . ASP A 1 332 ? 8.737 -18.359 -26.936 1.00 38.81 332 ASP A N 1
ATOM 2456 C CA . ASP A 1 332 ? 9.798 -18.154 -25.938 1.00 38.81 332 ASP A CA 1
ATOM 2457 C C . ASP A 1 332 ? 9.505 -18.867 -24.602 1.00 38.81 332 ASP A C 1
ATOM 2459 O O . ASP A 1 332 ? 10.225 -18.679 -23.624 1.00 38.81 332 ASP A O 1
ATOM 2463 N N . GLY A 1 333 ? 8.438 -19.672 -24.536 1.00 34.09 333 GLY A N 1
ATOM 2464 C CA . GLY A 1 333 ? 8.014 -20.355 -23.312 1.00 34.09 333 GLY A CA 1
ATOM 2465 C C . GLY A 1 333 ? 7.387 -19.432 -22.262 1.00 34.09 333 GLY A C 1
ATOM 2466 O O . GLY A 1 333 ? 7.055 -19.900 -21.172 1.00 34.09 333 GLY A O 1
ATOM 2467 N N . SER A 1 334 ? 7.193 -18.144 -22.569 1.00 31.97 334 SER A N 1
ATOM 2468 C CA . SER A 1 334 ? 6.516 -17.206 -21.676 1.00 31.97 334 SER A CA 1
ATOM 2469 C C . SER A 1 334 ? 4.993 -17.279 -21.830 1.00 31.97 334 SER A C 1
ATOM 2471 O O . SER A 1 334 ? 4.449 -17.432 -22.928 1.00 31.97 334 SER A O 1
ATOM 2473 N N . TYR A 1 335 ? 4.295 -17.164 -20.702 1.00 35.03 335 TYR A N 1
ATOM 2474 C CA . TYR A 1 335 ? 2.849 -16.977 -20.666 1.00 35.03 335 TYR A CA 1
ATOM 2475 C C . TYR A 1 335 ? 2.589 -15.477 -20.789 1.00 35.03 335 TYR A C 1
ATOM 2477 O O . TYR A 1 335 ? 3.019 -14.702 -19.936 1.00 35.03 335 TYR A O 1
ATOM 2485 N N . LYS A 1 336 ? 1.946 -15.060 -21.881 1.00 33.91 336 LYS A N 1
ATOM 2486 C CA . LYS A 1 336 ? 1.685 -13.649 -22.186 1.00 33.91 336 LYS A CA 1
ATOM 2487 C C . LYS A 1 336 ? 0.196 -13.373 -22.013 1.00 33.91 336 LYS A C 1
ATOM 2489 O O . LYS A 1 336 ? -0.617 -14.046 -22.637 1.00 33.91 336 LYS A O 1
ATOM 2494 N N . ALA A 1 337 ? -0.158 -12.369 -21.217 1.00 29.92 337 ALA A N 1
ATOM 2495 C CA . ALA A 1 337 ? -1.482 -11.763 -21.288 1.00 29.92 337 ALA A CA 1
ATOM 2496 C C . ALA A 1 337 ? -1.462 -10.737 -22.431 1.00 29.92 337 ALA A C 1
ATOM 2498 O O . ALA A 1 337 ? -0.625 -9.834 -22.436 1.00 29.92 337 ALA A O 1
ATOM 2499 N N . ARG A 1 338 ? -2.322 -10.914 -23.438 1.00 29.89 338 ARG A N 1
ATOM 2500 C CA . ARG A 1 338 ? -2.489 -9.979 -24.559 1.00 29.89 338 ARG A CA 1
ATOM 2501 C C . ARG A 1 338 ? -3.792 -9.215 -24.333 1.00 29.89 338 ARG A C 1
ATOM 2503 O O . ARG A 1 338 ? -4.827 -9.851 -24.163 1.00 29.89 338 ARG A O 1
ATOM 2510 N N . PHE A 1 339 ? -3.729 -7.889 -24.336 1.00 28.53 339 PHE A N 1
ATOM 2511 C CA . PHE A 1 339 ? -4.896 -7.005 -24.277 1.00 28.53 339 PHE A CA 1
ATOM 2512 C C . PHE A 1 339 ? -5.113 -6.425 -25.680 1.00 28.53 339 PHE A C 1
ATOM 2514 O O . PHE A 1 339 ? -4.138 -6.069 -26.346 1.00 28.53 339 PHE A O 1
ATOM 2521 N N . VAL A 1 340 ? -6.350 -6.444 -26.173 1.00 23.33 340 VAL A N 1
ATOM 2522 C CA . VAL A 1 340 ? -6.715 -5.966 -27.512 1.00 23.33 340 VAL A CA 1
ATOM 2523 C C . VAL A 1 340 ? -8.092 -5.305 -27.432 1.00 23.33 340 VAL A C 1
ATOM 2525 O O . VAL A 1 340 ? -9.070 -6.026 -27.242 1.00 23.33 340 VAL A O 1
ATOM 2528 N N . HIS A 1 341 ? -8.192 -4.005 -27.738 1.00 24.95 341 HIS A N 1
ATOM 2529 C CA . HIS A 1 341 ? -9.355 -3.454 -28.435 1.00 24.95 341 HIS A CA 1
ATOM 2530 C C . HIS A 1 341 ? -9.003 -3.091 -29.843 1.00 24.95 341 HIS A C 1
ATOM 2532 O O . HIS A 1 341 ? -7.975 -2.487 -30.159 1.00 24.95 341 HIS A O 1
ATOM 2538 N N . LEU A 1 342 ? -9.986 -3.402 -30.668 1.00 23.00 342 LEU A N 1
ATOM 2539 C CA . LEU A 1 342 ? -10.220 -2.738 -31.923 1.00 23.00 342 LEU A CA 1
ATOM 2540 C C . LEU A 1 342 ? -11.081 -1.496 -31.659 1.00 23.00 342 LEU A C 1
ATOM 2542 O O . LEU A 1 342 ? -12.040 -1.545 -30.892 1.00 23.00 342 LEU A O 1
ATOM 2546 N N . THR A 1 343 ? -10.657 -0.410 -32.302 1.00 30.03 343 THR A N 1
ATOM 2547 C CA . THR A 1 343 ? -11.302 0.908 -32.430 1.00 30.03 343 THR A CA 1
ATOM 2548 C C . THR A 1 343 ? -12.808 0.871 -32.627 1.00 30.03 343 THR A C 1
ATOM 2550 O O . THR A 1 343 ? -13.243 0.041 -33.461 1.00 30.03 34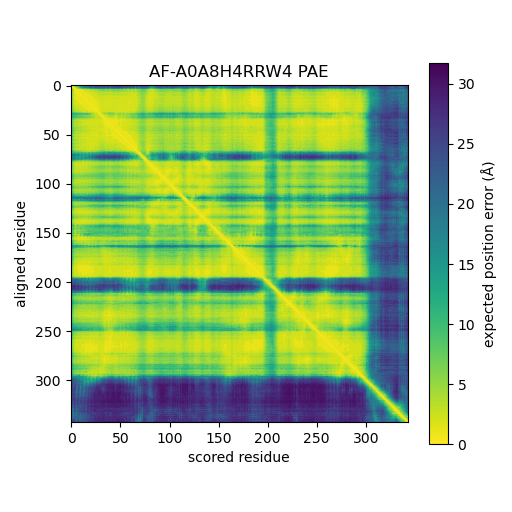3 THR A O 1
#

pLDDT: mean 75.1, std 20.75, range [23.0, 97.25]

Solvent-accessible surface area (backbone atoms only — not comparable to full-atom values): 18955 Å² total; per-residue (Å²): 110,67,74,57,50,57,51,41,51,52,54,8,50,56,45,21,52,49,30,37,56,47,41,39,53,35,58,75,76,38,60,68,56,56,41,51,43,33,44,32,31,51,36,97,39,73,77,38,65,67,60,36,51,52,51,39,52,55,35,51,22,34,54,44,28,66,74,33,62,35,75,48,89,54,82,38,52,25,37,38,82,37,60,50,57,86,55,48,45,62,75,38,33,90,77,35,29,28,26,28,71,54,54,87,53,42,78,43,81,48,80,76,84,51,77,80,37,50,77,42,75,40,21,15,63,30,33,55,51,54,50,77,52,76,30,17,35,36,36,31,33,15,45,89,38,87,54,2,38,72,62,53,50,83,35,50,50,61,65,67,60,47,70,41,92,60,60,68,75,35,68,56,31,64,76,47,16,54,48,38,52,61,33,15,36,12,36,50,50,34,23,40,39,44,41,43,45,29,57,64,34,28,72,48,42,101,70,29,67,74,43,71,25,39,70,56,31,86,60,59,62,95,89,34,83,33,60,64,57,66,55,59,42,46,32,43,8,28,45,73,64,32,87,57,62,41,91,86,39,60,49,50,53,37,71,35,20,66,25,24,34,48,29,53,26,48,45,28,52,54,62,59,23,29,60,39,23,31,46,43,44,21,67,40,83,42,59,75,92,58,32,37,67,98,57,59,93,91,55,68,74,78,72,77,63,95,65,94,65,64,95,69,80,92,82,81,82,81,90,88,86,89,87,89,86,84,90,79,80,46,96,82,80,50,82,74,91,75,61,80,79,82,132

Mean predicted aligned error: 10.43 Å

Foldseek 3Di:
DQVVLVVLLVLLQLQLLLLLVLLLVCLPDAQAFAALCCQLQVAPGPNRNVLSVLSNVLSQQLNQQVVQEFQDLEPTAGEAEEQAQPQWFDPPLVQLWTFRNSYPRDIDRADAPQAQDSRGSCRSLDQWAKDDGAQYIYIHQYDPDCNHLSNQAPESHCVCLLPPPDPLPPPLCVQAQLVSLVSHSSLVVSLNSLQGGGPQLNHPGPPRPPSLQDQWFDDDDPPHTDGADAGSCQARCFDAPDPDRDPPRHHDDSRRSSNHSNSSSSSSSQSQNQQWHGYRSHTDGDDPVNGTDNADPPSDSPPPPPADDDDDDDDDDDDDDDDDDDDDADPVRHDDRRHDDDD

Radius of gyration: 20.09 Å; Cα contacts (8 Å, |Δi|>4): 672; chains: 1; bounding box: 54×39×57 Å